Protein AF-0000000075424792 (afdb_homodimer)

Secondary structure (DSSP, 8-state):
--HHHHHHHHHHHHHHHHHHTTTTS-----S-HHHHHTTTT-SS-B-S-HHHHHHHS-SS-TTHHHHHHHHHHHHHHHHHHHHHHS-GGGTTTSHHHHHHHHHHHHHHHHHHHHHHHHHHHHHHT--TT--HHHHHHHHHHHHHHHHHHTTS-TT-HHHHHHHHHHHHHTT-S----/--HHHHHHHHHHHHHHHHHHTTTTS-----S-HHHHHTTTT--S-B-S-HHHHHHHS-SS-TTHHHHHHHHHHHHHHHHHHHHHHS-GGGTTTSHHHHHHHHHHHHHHHHHHHHHHHHHHHHHHT--TT--HHHHHHHHHHHHHHHHHHTTS-TT-HHHHHHHHHHHHHTT-S----

Structure (mmCIF, N/CA/C/O backbone):
data_AF-0000000075424792-model_v1
#
loop_
_entity.id
_entity.type
_entity.pdbx_description
1 polymer 'DUF6973 domain-containing protein'
#
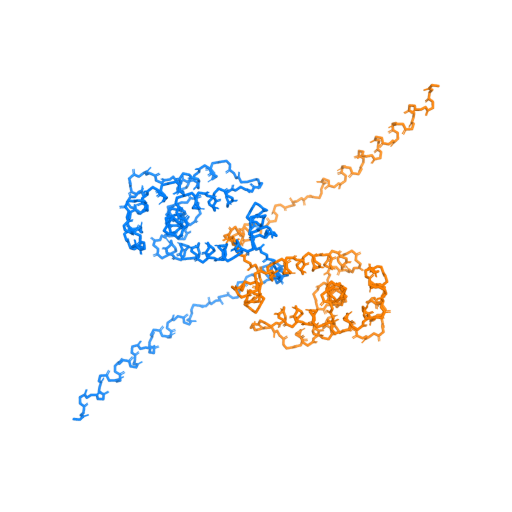loop_
_atom_site.group_PDB
_atom_site.id
_atom_site.type_symbol
_atom_site.label_atom_id
_atom_site.label_alt_id
_atom_site.label_comp_id
_atom_site.label_asym_id
_atom_site.label_entity_id
_atom_site.label_seq_id
_atom_site.pdbx_PDB_ins_code
_atom_site.Cartn_x
_atom_site.Cartn_y
_atom_site.Cartn_z
_atom_site.occupancy
_atom_site.B_iso_or_equiv
_atom_site.auth_seq_id
_atom_site.auth_comp_id
_atom_site.auth_asym_id
_atom_site.auth_atom_id
_atom_site.pdbx_PDB_model_num
ATOM 1 N N . MET A 1 1 ? 4.914 -2.598 56.625 1 30.31 1 MET A N 1
ATOM 2 C CA . MET A 1 1 ? 4.914 -3.604 55.562 1 30.31 1 MET A CA 1
ATOM 3 C C . MET A 1 1 ? 3.574 -3.635 54.844 1 30.31 1 MET A C 1
ATOM 5 O O . MET A 1 1 ? 3.484 -4.129 53.719 1 30.31 1 MET A O 1
ATOM 9 N N . MET A 1 2 ? 2.422 -3.15 55.469 1 39.69 2 MET A N 1
ATOM 10 C CA . MET A 1 2 ? 1.041 -3.252 55.031 1 39.69 2 MET A CA 1
ATOM 11 C C . MET A 1 2 ? 0.744 -2.195 53.969 1 39.69 2 MET A C 1
ATOM 13 O O . MET A 1 2 ? -0.239 -2.305 53.219 1 39.69 2 MET A O 1
ATOM 17 N N . THR A 1 3 ? 1.379 -0.997 54.062 1 46.5 3 THR A N 1
ATOM 18 C CA . THR A 1 3 ? 0.964 0.142 53.25 1 46.5 3 THR A CA 1
ATOM 19 C C . THR A 1 3 ? 1.385 -0.048 51.812 1 46.5 3 THR A C 1
ATOM 21 O O . THR A 1 3 ? 0.793 0.543 50.906 1 46.5 3 THR A O 1
ATOM 24 N N . TRP A 1 4 ? 2.484 -0.809 51.625 1 42.69 4 TRP A N 1
ATOM 25 C CA . TRP A 1 4 ? 2.953 -0.909 50.25 1 42.69 4 TRP A CA 1
ATOM 26 C C . TRP A 1 4 ? 2.057 -1.833 49.438 1 42.69 4 TRP A C 1
ATOM 28 O O . TRP A 1 4 ? 1.96 -1.697 48.219 1 42.69 4 TRP A O 1
ATOM 38 N N . ILE A 1 5 ? 1.214 -2.775 50.125 1 44.16 5 ILE A N 1
ATOM 39 C CA . ILE A 1 5 ? 0.369 -3.715 49.406 1 44.16 5 ILE A CA 1
ATOM 40 C C . ILE A 1 5 ? -0.864 -2.992 48.875 1 44.16 5 ILE A C 1
ATOM 42 O O . ILE A 1 5 ? -1.3 -3.246 47.75 1 44.16 5 ILE A O 1
ATOM 46 N N . TYR A 1 6 ? -1.334 -1.917 49.594 1 40.44 6 TYR A N 1
ATOM 47 C CA . TYR A 1 6 ? -2.562 -1.292 49.125 1 40.44 6 TYR A CA 1
ATOM 48 C C . TYR A 1 6 ? -2.303 -0.469 47.844 1 40.44 6 TYR A C 1
ATOM 50 O O . TYR A 1 6 ? -3.213 -0.248 47.062 1 40.44 6 TYR A O 1
ATOM 58 N N . GLN A 1 7 ? -1.057 0.131 47.781 1 38.47 7 GLN A N 1
ATOM 59 C CA . GLN A 1 7 ? -0.833 0.96 46.625 1 38.47 7 GLN A CA 1
ATOM 60 C C . GLN A 1 7 ? -0.704 0.105 45.344 1 38.47 7 GLN A C 1
ATOM 62 O O . GLN A 1 7 ? -0.979 0.572 44.25 1 38.47 7 GLN A O 1
ATOM 67 N N . THR A 1 8 ? -0.228 -1.196 45.562 1 41.97 8 THR A N 1
ATOM 68 C CA . THR A 1 8 ? -0.106 -2.045 44.375 1 41.97 8 THR A CA 1
ATOM 69 C C . THR A 1 8 ? -1.477 -2.541 43.938 1 41.97 8 THR A C 1
ATOM 71 O O . THR A 1 8 ? -1.701 -2.754 42.719 1 41.97 8 THR A O 1
ATOM 74 N N . ILE A 1 9 ? -2.451 -2.68 44.875 1 40.62 9 ILE A N 1
ATOM 75 C CA . ILE A 1 9 ? -3.752 -3.178 44.438 1 40.62 9 ILE A CA 1
ATOM 76 C C . ILE A 1 9 ? -4.516 -2.07 43.719 1 40.62 9 ILE A C 1
ATOM 78 O O . ILE A 1 9 ? -5.195 -2.324 42.719 1 40.62 9 ILE A O 1
ATOM 82 N N . LEU A 1 10 ? -4.262 -0.81 44.125 1 37.81 10 LEU A N 1
ATOM 83 C CA . LEU A 1 10 ? -5.012 0.232 43.438 1 37.81 10 LEU A CA 1
ATOM 84 C C . LEU A 1 10 ? -4.543 0.373 42 1 37.81 10 LEU A C 1
ATOM 86 O O . LEU A 1 10 ? -5.352 0.588 41.094 1 37.81 10 LEU A O 1
ATOM 90 N N . ILE A 1 11 ? -3.205 0.136 41.812 1 38.88 11 ILE A N 1
ATOM 91 C CA . ILE A 1 11 ? -2.77 0.292 40.438 1 38.88 11 ILE A CA 1
ATOM 92 C C . ILE A 1 11 ? -3.307 -0.862 39.594 1 38.88 11 ILE A C 1
ATOM 94 O O . ILE A 1 11 ? -3.67 -0.672 38.438 1 38.88 11 ILE A O 1
ATOM 98 N N . ILE A 1 12 ? -3.586 -2.039 40.219 1 37.47 12 ILE A N 1
ATOM 99 C CA . ILE A 1 12 ? -4.094 -3.146 39.438 1 37.47 12 ILE A CA 1
ATOM 100 C C . ILE A 1 12 ? -5.566 -2.908 39.094 1 37.47 12 ILE A C 1
ATOM 102 O O . ILE A 1 12 ? -6.004 -3.16 37.969 1 37.47 12 ILE A O 1
ATOM 106 N N . VAL A 1 13 ? -6.387 -2.311 39.969 1 38.38 13 VAL A N 1
ATOM 107 C CA . VAL A 1 13 ? -7.805 -2.123 39.688 1 38.38 13 VAL A CA 1
ATOM 108 C C . VAL A 1 13 ? -7.98 -1.021 38.656 1 38.38 13 VAL A C 1
ATOM 110 O O . VAL A 1 13 ? -8.852 -1.111 37.781 1 38.38 13 VAL A O 1
ATOM 113 N N . ILE A 1 14 ? -7.129 0.035 38.719 1 33.88 14 ILE A N 1
ATOM 114 C CA . ILE A 1 14 ? -7.309 1.068 37.688 1 33.88 14 ILE A CA 1
ATOM 115 C C . ILE A 1 14 ? -6.918 0.52 36.344 1 33.88 14 ILE A C 1
ATOM 117 O O . ILE A 1 14 ? -7.598 0.779 35.344 1 33.88 14 ILE A O 1
ATOM 121 N N . LEU A 1 15 ? -5.93 -0.455 36.219 1 33.88 15 LEU A N 1
ATOM 122 C CA . LEU A 1 15 ? -5.617 -1.015 34.906 1 33.88 15 LEU A CA 1
ATOM 123 C C . LEU A 1 15 ? -6.715 -1.967 34.469 1 33.88 15 LEU A C 1
ATOM 125 O O . LEU A 1 15 ? -6.949 -2.113 33.25 1 33.88 15 LEU A O 1
ATOM 129 N N . GLN A 1 16 ? -7.422 -2.609 35.406 1 29.73 16 GLN A N 1
ATOM 130 C CA . GLN A 1 16 ? -8.484 -3.502 34.938 1 29.73 16 GLN A CA 1
ATOM 131 C C . GLN A 1 16 ? -9.664 -2.713 34.375 1 29.73 16 GLN A C 1
ATOM 133 O O . GLN A 1 16 ? -10.305 -3.146 33.438 1 29.73 16 GLN A O 1
ATOM 138 N N . ASN A 1 17 ? -10.062 -1.653 35.062 1 30.91 17 ASN A N 1
ATOM 139 C CA . ASN A 1 17 ? -11.273 -0.982 34.562 1 30.91 17 ASN A CA 1
ATOM 140 C C . ASN A 1 17 ? -11.062 -0.36 33.188 1 30.91 17 ASN A C 1
ATOM 142 O O . ASN A 1 17 ? -12.031 -0.098 32.469 1 30.91 17 ASN A O 1
ATOM 146 N N . VAL A 1 18 ? -9.828 0.218 32.906 1 27.48 18 VAL A N 1
ATOM 147 C CA . VAL A 1 18 ? -9.648 0.794 31.562 1 27.48 18 VAL A CA 1
ATOM 148 C C . VAL A 1 18 ? -9.703 -0.311 30.516 1 27.48 18 VAL A C 1
ATOM 150 O O . VAL A 1 18 ? -10.102 -0.069 29.375 1 27.48 18 VAL A O 1
ATOM 153 N N . ILE A 1 19 ? -9.414 -1.614 30.859 1 28.05 19 ILE A N 1
ATOM 154 C CA . ILE A 1 19 ? -9.484 -2.664 29.844 1 28.05 19 ILE A CA 1
ATOM 155 C C . ILE A 1 19 ? -10.945 -2.992 29.547 1 28.05 19 ILE A C 1
ATOM 157 O O . ILE A 1 19 ? -11.312 -3.207 28.391 1 28.05 19 ILE A O 1
ATOM 161 N N . THR A 1 20 ? -11.844 -2.967 30.547 1 28.83 20 THR A N 1
ATOM 162 C CA . THR A 1 20 ? -13.172 -3.492 30.281 1 28.83 20 THR A CA 1
ATOM 163 C C . THR A 1 20 ? -13.961 -2.543 29.375 1 28.83 20 THR A C 1
ATOM 165 O O . THR A 1 20 ? -14.828 -2.979 28.609 1 28.83 20 THR A O 1
ATOM 168 N N . ASN A 1 21 ? -13.867 -1.258 29.656 1 28.69 21 ASN A N 1
ATOM 169 C CA . ASN A 1 21 ? -14.828 -0.448 28.906 1 28.69 21 ASN A CA 1
ATOM 170 C C . ASN A 1 21 ? -14.562 -0.493 27.406 1 28.69 21 ASN A C 1
ATOM 172 O O . ASN A 1 21 ? -15.312 0.093 26.625 1 28.69 21 ASN A O 1
ATOM 176 N N . ILE A 1 22 ? -13.281 -0.72 26.969 1 26.77 22 ILE A N 1
ATOM 177 C CA . ILE A 1 22 ? -13.094 -0.619 25.531 1 26.77 22 ILE A CA 1
ATOM 178 C C . ILE A 1 22 ? -13.742 -1.813 24.828 1 26.77 22 ILE A C 1
ATOM 180 O O . ILE A 1 22 ? -13.875 -1.833 23.609 1 26.77 22 ILE A O 1
ATOM 184 N N . LEU A 1 23 ? -14.227 -2.824 25.594 1 27.69 23 LEU A N 1
ATOM 185 C CA . LEU A 1 23 ? -14.711 -4.055 24.984 1 27.69 23 LEU A CA 1
ATOM 186 C C . LEU A 1 23 ? -16.109 -3.857 24.406 1 27.69 23 LEU A C 1
ATOM 188 O O . LEU A 1 23 ? -16.531 -4.617 23.531 1 27.69 23 LEU A O 1
ATOM 192 N N . SER A 1 24 ? -16.969 -3.152 25.109 1 27.73 24 SER A N 1
ATOM 193 C CA . SER A 1 24 ? -18.375 -3.396 24.797 1 27.73 24 SER A CA 1
ATOM 194 C C . SER A 1 24 ? -18.781 -2.697 23.5 1 27.73 24 SER A C 1
ATOM 196 O O . SER A 1 24 ? -19.938 -2.32 23.328 1 27.73 24 SER A O 1
ATOM 198 N N . ILE A 1 25 ? -17.953 -1.896 22.953 1 27.58 25 ILE A N 1
ATOM 199 C CA . ILE A 1 25 ? -18.703 -1.308 21.844 1 27.58 25 ILE A CA 1
ATOM 200 C C . ILE A 1 25 ? -19.188 -2.41 20.906 1 27.58 25 ILE A C 1
ATOM 202 O O . ILE A 1 25 ? -18.391 -3.236 20.438 1 27.58 25 ILE A O 1
ATOM 206 N N . PRO A 1 26 ? -20.5 -2.664 21.031 1 25.77 26 PRO A N 1
ATOM 207 C CA . PRO A 1 26 ? -21.031 -3.678 20.109 1 25.77 26 PRO A CA 1
ATOM 208 C C . PRO A 1 26 ? -20.562 -3.482 18.672 1 25.77 26 PRO A C 1
ATOM 210 O O . PRO A 1 26 ? -20.75 -2.408 18.094 1 25.77 26 PRO A O 1
ATOM 213 N N . VAL A 1 27 ? -19.375 -3.947 18.391 1 27.33 27 VAL A N 1
ATOM 214 C CA . VAL A 1 27 ? -19.047 -3.979 16.969 1 27.33 27 VAL A CA 1
ATOM 215 C C . VAL A 1 27 ? -20.156 -4.672 16.203 1 27.33 27 VAL A C 1
ATOM 217 O O . VAL A 1 27 ? -20.391 -5.875 16.359 1 27.33 27 VAL A O 1
ATOM 220 N N . GLU A 1 28 ? -21.312 -3.949 16.203 1 27.73 28 GLU A N 1
ATOM 221 C CA . GLU A 1 28 ? -22.25 -4.566 15.273 1 27.73 28 GLU A CA 1
ATOM 222 C C . GLU A 1 28 ? -21.547 -5.039 14.008 1 27.73 28 GLU A C 1
ATOM 224 O O . GLU A 1 28 ? -20.625 -4.371 13.516 1 27.73 28 GLU A O 1
ATOM 229 N N . PRO A 1 29 ? -21.797 -6.348 13.703 1 25.73 29 PRO A N 1
ATOM 230 C CA . PRO A 1 29 ? -21.172 -6.953 12.531 1 25.73 29 PRO A CA 1
ATOM 231 C C . PRO A 1 29 ? -21.406 -6.145 11.258 1 25.73 29 PRO A C 1
ATOM 233 O O . PRO A 1 29 ? -22.531 -6.062 10.766 1 25.73 29 PRO A O 1
ATOM 236 N N . LYS A 1 30 ? -21.016 -4.906 11.25 1 28.22 30 LYS A N 1
ATOM 237 C CA . LYS A 1 30 ? -21.109 -4.102 10.039 1 28.22 30 LYS A CA 1
ATOM 238 C C . LYS A 1 30 ? -21.016 -4.973 8.789 1 28.22 30 LYS A C 1
ATOM 240 O O . LYS A 1 30 ? -20.484 -6.078 8.836 1 28.22 30 LYS A O 1
ATOM 245 N N . THR A 1 31 ? -21.688 -4.43 7.629 1 28.3 31 THR A N 1
ATOM 246 C CA . THR A 1 31 ? -21.797 -4.816 6.227 1 28.3 31 THR A CA 1
ATOM 247 C C . THR A 1 31 ? -20.5 -5.438 5.727 1 28.3 31 THR A C 1
ATOM 249 O O . THR A 1 31 ? -19.5 -4.738 5.543 1 28.3 31 THR A O 1
ATOM 252 N N . SER A 1 32 ? -20.094 -6.477 6.211 1 27.91 32 SER A N 1
ATOM 253 C CA . SER A 1 32 ? -19 -7.434 6.191 1 27.91 32 SER A CA 1
ATOM 254 C C . SER A 1 32 ? -18.609 -7.797 4.766 1 27.91 32 SER A C 1
ATOM 256 O O . SER A 1 32 ? -17.438 -8.07 4.488 1 27.91 32 SER A O 1
ATOM 258 N N . ILE A 1 33 ? -19.672 -7.992 3.895 1 28.25 33 ILE A N 1
ATOM 259 C CA . ILE A 1 33 ? -19.469 -8.703 2.639 1 28.25 33 ILE A CA 1
ATOM 260 C C . ILE A 1 33 ? -18.734 -7.809 1.645 1 28.25 33 ILE A C 1
ATOM 262 O O . ILE A 1 33 ? -17.828 -8.258 0.952 1 28.25 33 ILE A O 1
ATOM 266 N N . HIS A 1 34 ? -19.281 -6.625 1.332 1 29.22 34 HIS A N 1
ATOM 267 C CA . HIS A 1 34 ? -18.719 -5.727 0.336 1 29.22 34 HIS A CA 1
ATOM 268 C C . HIS A 1 34 ? -17.344 -5.219 0.778 1 29.22 34 HIS A C 1
ATOM 270 O O . HIS A 1 34 ? -16.516 -4.832 -0.055 1 29.22 34 HIS A O 1
ATOM 276 N N . ARG A 1 35 ? -17.25 -4.742 2.025 1 30.98 35 ARG A N 1
ATOM 277 C CA . ARG A 1 35 ? -15.953 -4.363 2.574 1 30.98 35 ARG A CA 1
ATOM 278 C C . ARG A 1 35 ? -14.953 -5.508 2.441 1 30.98 35 ARG A C 1
ATOM 280 O O . ARG A 1 35 ? -13.742 -5.277 2.42 1 30.98 35 ARG A O 1
ATOM 287 N N . LEU A 1 36 ? -15.469 -6.68 2.643 1 30.53 36 LEU A N 1
ATOM 288 C CA . LEU A 1 36 ? -14.703 -7.898 2.408 1 30.53 36 LEU A CA 1
ATOM 289 C C . LEU A 1 36 ? -14.117 -7.91 1.003 1 30.53 36 LEU A C 1
ATOM 291 O O . LEU A 1 36 ? -13.039 -8.469 0.782 1 30.53 36 LEU A O 1
ATOM 295 N N . GLU A 1 37 ? -14.953 -7.562 0.054 1 32 37 GLU A N 1
ATOM 296 C CA . GLU A 1 37 ? -14.531 -7.68 -1.337 1 32 37 GLU A CA 1
ATOM 297 C C . GLU A 1 37 ? -13.336 -6.773 -1.627 1 32 37 GLU A C 1
ATOM 299 O O . GLU A 1 37 ? -12.461 -7.125 -2.414 1 32 37 GLU A O 1
ATOM 304 N N . THR A 1 38 ? -13.539 -5.449 -1.256 1 34.78 38 THR A N 1
ATOM 305 C CA . THR A 1 38 ? -12.344 -4.641 -1.488 1 34.78 38 THR A CA 1
ATOM 306 C C . THR A 1 38 ? -11.188 -5.117 -0.614 1 34.78 38 THR A C 1
ATOM 308 O O . THR A 1 38 ? -10.18 -4.418 -0.467 1 34.78 38 THR A O 1
ATOM 311 N N . ARG A 1 39 ? -11.555 -5.777 0.547 1 35.41 39 ARG A N 1
ATOM 312 C CA . ARG A 1 39 ? -10.523 -6.488 1.295 1 35.41 39 ARG A CA 1
ATOM 313 C C . ARG A 1 39 ? -9.227 -6.559 0.501 1 35.41 39 ARG A C 1
ATOM 315 O O . ARG A 1 39 ? -8.156 -6.234 1.02 1 35.41 39 ARG A O 1
ATOM 322 N N . TYR A 1 40 ? -8.719 -7.891 0.731 1 37.06 40 TYR A N 1
ATOM 323 C CA . TYR A 1 40 ? -7.586 -8.789 0.931 1 37.06 40 TYR A CA 1
ATOM 324 C C . TYR A 1 40 ? -6.676 -8.797 -0.293 1 37.06 40 TYR A C 1
ATOM 326 O O . TYR A 1 40 ? -5.715 -9.562 -0.355 1 37.06 40 TYR A O 1
ATOM 334 N N . TYR A 1 41 ? -7.465 -8.398 -1.31 1 39.72 41 TYR A N 1
ATOM 335 C CA . TYR A 1 41 ? -6.605 -8.805 -2.412 1 39.72 41 TYR A CA 1
ATOM 336 C C . TYR A 1 41 ? -5.328 -7.973 -2.449 1 39.72 41 TYR A C 1
ATOM 338 O O . TYR A 1 41 ? -4.469 -8.18 -3.309 1 39.72 41 TYR A O 1
ATOM 346 N N . PHE A 1 42 ? -5.512 -6.664 -1.762 1 50.75 42 PHE A N 1
ATOM 347 C CA . PHE A 1 42 ? -4.336 -5.891 -2.139 1 50.75 42 PHE A CA 1
ATOM 348 C C . PHE A 1 42 ? -3.131 -6.289 -1.292 1 50.75 42 PHE A C 1
ATOM 350 O O . PHE A 1 42 ? -3.045 -5.926 -0.118 1 50.75 42 PHE A O 1
ATOM 357 N N . ASP A 1 43 ? -2.557 -7.492 -1.547 1 62.56 43 ASP A N 1
ATOM 358 C CA . ASP A 1 43 ? -1.409 -8.242 -1.043 1 62.56 43 ASP A CA 1
ATOM 359 C C . ASP A 1 43 ? -0.179 -7.344 -0.92 1 62.56 43 ASP A C 1
ATOM 361 O O . ASP A 1 43 ? -0.145 -6.438 -0.084 1 62.56 43 ASP A O 1
ATOM 365 N N . TYR A 1 44 ? 0.547 -7.172 -1.567 1 72.25 44 TYR A N 1
ATOM 366 C CA . TYR A 1 44 ? 1.869 -6.555 -1.61 1 72.25 44 TYR A CA 1
ATOM 367 C C . TYR A 1 44 ? 1.805 -5.168 -2.238 1 72.25 44 TYR A C 1
ATOM 369 O O . TYR A 1 44 ? 2.828 -4.621 -2.656 1 72.25 44 TYR A O 1
ATOM 377 N N . SER A 1 45 ? 0.461 -4.488 -2.148 1 65.25 45 SER A N 1
ATOM 378 C CA . SER A 1 45 ? 0.285 -3.227 -2.857 1 65.25 45 SER A CA 1
ATOM 379 C C . SER A 1 45 ? 0.756 -2.047 -2.014 1 65.25 45 SER A C 1
ATOM 381 O O . SER A 1 45 ? 0.596 -2.049 -0.792 1 65.25 45 SER A O 1
ATOM 383 N N . ILE A 1 46 ? 1.556 -1.232 -2.639 1 65.62 46 ILE A N 1
ATOM 384 C CA . ILE A 1 46 ? 1.679 0.096 -2.047 1 65.62 46 ILE A CA 1
ATOM 385 C C . ILE A 1 46 ? 0.408 0.899 -2.312 1 65.62 46 ILE A C 1
ATOM 387 O O . ILE A 1 46 ? -0.057 0.979 -3.453 1 65.62 46 ILE A O 1
ATOM 391 N N . GLY A 1 47 ? -0.203 1.147 -1.28 1 69.56 47 GLY A N 1
ATOM 392 C CA . GLY A 1 47 ? -1.408 1.948 -1.422 1 69.56 47 GLY A CA 1
ATOM 393 C C . GLY A 1 47 ? -1.133 3.361 -1.898 1 69.56 47 GLY A C 1
ATOM 394 O O . GLY A 1 47 ? 0.024 3.75 -2.072 1 69.56 47 GLY A O 1
ATOM 395 N N . GLY A 1 48 ? -2.254 4.039 -2.324 1 80.06 48 GLY A N 1
ATOM 396 C CA . GLY A 1 48 ? -2.139 5.422 -2.754 1 80.06 48 GLY A CA 1
ATOM 397 C C . GLY A 1 48 ? -2.42 5.613 -4.234 1 80.06 48 GLY A C 1
ATOM 398 O O . GLY A 1 48 ? -2.633 4.641 -4.961 1 80.06 48 GLY A O 1
ATOM 399 N N . ASN A 1 49 ? -2.455 6.879 -4.594 1 84.94 49 ASN A N 1
ATOM 400 C CA . ASN A 1 49 ? -2.666 7.188 -6.008 1 84.94 49 ASN A CA 1
ATOM 401 C C . ASN A 1 49 ? -1.394 6.977 -6.82 1 84.94 49 ASN A C 1
ATOM 403 O O . ASN A 1 49 ? -0.339 6.668 -6.266 1 84.94 49 ASN A O 1
ATOM 407 N N . GLN A 1 50 ? -1.5 7.016 -8.094 1 88.5 50 GLN A N 1
ATOM 408 C CA . GLN A 1 50 ? -0.39 6.676 -8.977 1 88.5 50 GLN A CA 1
ATOM 409 C C . GLN A 1 50 ? 0.821 7.562 -8.711 1 88.5 50 GLN A C 1
ATOM 411 O O . GLN A 1 50 ? 1.96 7.094 -8.734 1 88.5 50 GLN A O 1
ATOM 416 N N . ALA A 1 51 ? 0.613 8.852 -8.469 1 92.44 51 ALA A N 1
ATOM 417 C CA . ALA A 1 51 ? 1.72 9.766 -8.195 1 92.44 51 ALA A CA 1
ATOM 418 C C . ALA A 1 51 ? 2.49 9.336 -6.949 1 92.44 51 ALA A C 1
ATOM 420 O O . ALA A 1 51 ? 3.721 9.383 -6.926 1 92.44 51 ALA A O 1
ATOM 421 N N . GLU A 1 52 ? 1.78 8.922 -5.93 1 92.06 52 GLU A N 1
ATOM 422 C CA . GLU A 1 52 ? 2.404 8.445 -4.703 1 92.06 52 GLU A CA 1
ATOM 423 C C . GLU A 1 52 ? 3.199 7.164 -4.949 1 92.06 52 GLU A C 1
ATOM 425 O O . GLU A 1 52 ? 4.352 7.047 -4.523 1 92.06 52 GLU A O 1
ATOM 430 N N . LYS A 1 53 ? 2.598 6.281 -5.68 1 89.25 53 LYS A N 1
ATOM 431 C CA . LYS A 1 53 ? 3.248 5.008 -5.973 1 89.25 53 LYS A CA 1
ATOM 432 C C . LYS A 1 53 ? 4.539 5.219 -6.758 1 89.25 53 LYS A C 1
ATOM 434 O O . LYS A 1 53 ? 5.566 4.605 -6.449 1 89.25 53 LYS A O 1
ATOM 439 N N . ASP A 1 54 ? 4.484 6.07 -7.758 1 90.69 54 ASP A N 1
ATOM 440 C CA . ASP A 1 54 ? 5.656 6.336 -8.594 1 90.69 54 ASP A CA 1
ATOM 441 C C . ASP A 1 54 ? 6.812 6.879 -7.754 1 90.69 54 ASP A C 1
ATOM 443 O O . ASP A 1 54 ? 7.973 6.559 -8.016 1 90.69 54 ASP A O 1
ATOM 447 N N . TYR A 1 55 ? 6.422 7.672 -6.82 1 93.75 55 TYR A N 1
ATOM 448 C CA . TYR A 1 55 ? 7.461 8.242 -5.973 1 93.75 55 TYR A CA 1
ATOM 449 C C . TYR A 1 55 ? 8.031 7.191 -5.027 1 93.75 55 TYR A C 1
ATOM 451 O O . TYR A 1 55 ? 9.25 7.117 -4.836 1 93.75 55 TYR A O 1
ATOM 459 N N . CYS A 1 56 ? 7.23 6.379 -4.398 1 92.25 56 CYS A N 1
ATOM 460 C CA . CYS A 1 56 ? 7.633 5.484 -3.318 1 92.25 56 CYS A CA 1
ATOM 461 C C . CYS A 1 56 ? 8.453 4.316 -3.854 1 92.25 56 CYS A C 1
ATOM 463 O O . CYS A 1 56 ? 9.367 3.838 -3.186 1 92.25 56 CYS A O 1
ATOM 465 N N . ILE A 1 57 ? 8.016 3.873 -5.035 1 90.88 57 ILE A N 1
ATOM 466 C CA . ILE A 1 57 ? 8.711 2.75 -5.66 1 90.88 57 ILE A CA 1
ATOM 467 C C . ILE A 1 57 ? 9.656 3.266 -6.746 1 90.88 57 ILE A C 1
ATOM 469 O O . ILE A 1 57 ? 9.211 3.613 -7.844 1 90.88 57 ILE A O 1
ATOM 473 N N . SER A 1 58 ? 10.875 3.379 -6.469 1 89 58 SER A N 1
ATOM 474 C CA . SER A 1 58 ? 11.859 3.926 -7.402 1 89 58 SER A CA 1
ATOM 475 C C . SER A 1 58 ? 13.148 3.121 -7.379 1 89 58 SER A C 1
ATOM 477 O O . SER A 1 58 ? 13.75 2.926 -6.316 1 89 58 SER A O 1
ATOM 479 N N . ILE A 1 59 ? 13.648 2.742 -8.508 1 89.06 59 ILE A N 1
ATOM 480 C CA . ILE A 1 59 ? 14.883 1.974 -8.633 1 89.06 59 ILE A CA 1
ATOM 481 C C . ILE A 1 59 ? 16.078 2.875 -8.352 1 89.06 59 ILE A C 1
ATOM 483 O O . ILE A 1 59 ? 17.109 2.412 -7.848 1 89.06 59 ILE A O 1
ATOM 487 N N . LEU A 1 60 ? 15.891 4.137 -8.625 1 91.19 60 LEU A N 1
ATOM 488 C CA . LEU A 1 60 ? 17 5.066 -8.484 1 91.19 60 LEU A CA 1
ATOM 489 C C . LEU A 1 60 ? 17.094 5.594 -7.055 1 91.19 60 LEU A C 1
ATOM 491 O O . LEU A 1 60 ? 18.141 6.09 -6.637 1 91.19 60 LEU A O 1
ATOM 495 N N . HIS A 1 61 ? 15.938 5.477 -6.332 1 92.5 61 HIS A N 1
ATOM 496 C CA . HIS A 1 61 ? 15.875 5.988 -4.969 1 92.5 61 HIS A CA 1
ATOM 497 C C . HIS A 1 61 ? 15.219 4.98 -4.031 1 92.5 61 HIS A C 1
ATOM 499 O O . HIS A 1 61 ? 14.109 5.207 -3.547 1 92.5 61 HIS A O 1
ATOM 505 N N . LEU A 1 62 ? 15.953 4.07 -3.59 1 89.31 62 LEU A N 1
ATOM 506 C CA . LEU A 1 62 ? 15.445 2.889 -2.904 1 89.31 62 LEU A CA 1
ATOM 507 C C . LEU A 1 62 ? 14.984 3.236 -1.493 1 89.31 62 LEU A C 1
ATOM 509 O O . LEU A 1 62 ? 14.188 2.506 -0.899 1 89.31 62 LEU A O 1
ATOM 513 N N . THR A 1 63 ? 15.383 4.355 -0.959 1 92.38 63 THR A N 1
ATOM 514 C CA . THR A 1 63 ? 15.016 4.711 0.408 1 92.38 63 THR A CA 1
ATOM 515 C C . THR A 1 63 ? 13.641 5.371 0.446 1 92.38 63 THR A C 1
ATOM 517 O O . THR A 1 63 ? 13.07 5.559 1.52 1 92.38 63 THR A O 1
ATOM 520 N N . ARG A 1 64 ? 13.047 5.664 -0.712 1 92.94 64 ARG A N 1
ATOM 521 C CA . ARG A 1 64 ? 11.781 6.398 -0.762 1 92.94 64 ARG A CA 1
ATOM 522 C C . ARG A 1 64 ? 10.648 5.57 -0.175 1 92.94 64 ARG A C 1
ATOM 524 O O . ARG A 1 64 ? 9.695 6.117 0.392 1 92.94 64 ARG A O 1
ATOM 531 N N . ALA A 1 65 ? 10.789 4.293 -0.257 1 90.62 65 ALA A N 1
ATOM 532 C CA . ALA A 1 65 ? 9.758 3.447 0.343 1 90.62 65 ALA A CA 1
ATOM 533 C C . ALA A 1 65 ? 9.711 3.627 1.858 1 90.62 65 ALA A C 1
ATOM 535 O O . ALA A 1 65 ? 8.641 3.605 2.461 1 90.62 65 ALA A O 1
ATOM 536 N N . LEU A 1 66 ? 10.867 3.801 2.492 1 92.19 66 LEU A N 1
ATOM 537 C CA . LEU A 1 66 ? 10.922 4.047 3.928 1 92.19 66 LEU A CA 1
ATOM 538 C C . LEU A 1 66 ? 10.312 5.402 4.273 1 92.19 66 LEU A C 1
ATOM 540 O O . LEU A 1 66 ? 9.57 5.52 5.25 1 92.19 66 LEU A O 1
ATOM 544 N N . ASP A 1 67 ? 10.656 6.379 3.424 1 94.44 67 ASP A N 1
ATOM 545 C CA . ASP A 1 67 ? 10.094 7.711 3.617 1 94.44 67 ASP A CA 1
ATOM 546 C C . ASP A 1 67 ? 8.57 7.68 3.504 1 94.44 67 ASP A C 1
ATOM 548 O O . ASP A 1 67 ? 7.871 8.344 4.277 1 94.44 67 ASP A O 1
ATOM 552 N N . CYS A 1 68 ? 8.109 6.91 2.523 1 93.31 68 CYS A N 1
ATOM 553 C CA . CYS A 1 68 ? 6.672 6.824 2.291 1 93.31 68 CYS A CA 1
ATOM 554 C C . CYS A 1 68 ? 5.973 6.125 3.449 1 93.31 68 CYS A C 1
ATOM 556 O O . CYS A 1 68 ? 4.867 6.5 3.832 1 93.31 68 CYS A O 1
ATOM 558 N N . ASP A 1 69 ? 6.609 5.156 3.963 1 91.31 69 ASP A N 1
ATOM 559 C CA . ASP A 1 69 ? 6.062 4.496 5.145 1 91.31 69 ASP A CA 1
ATOM 560 C C . ASP A 1 69 ? 5.973 5.465 6.32 1 91.31 69 ASP A C 1
ATOM 562 O O . ASP A 1 69 ? 4.992 5.453 7.07 1 91.31 69 ASP A O 1
ATOM 566 N N . LYS A 1 70 ? 6.977 6.246 6.512 1 93.69 70 LYS A N 1
ATOM 567 C CA . LYS A 1 70 ? 6.961 7.262 7.562 1 93.69 70 LYS A CA 1
ATOM 568 C C . LYS A 1 70 ? 5.859 8.289 7.32 1 93.69 70 LYS A C 1
ATOM 570 O O . LYS A 1 70 ? 5.152 8.68 8.25 1 93.69 70 LYS A O 1
ATOM 575 N N . ALA A 1 71 ? 5.711 8.688 6.086 1 95.38 71 ALA A N 1
ATOM 576 C CA . ALA A 1 71 ? 4.664 9.648 5.742 1 95.38 71 ALA A CA 1
ATOM 577 C C . ALA A 1 71 ? 3.281 9.086 6.07 1 95.38 71 ALA A C 1
ATOM 579 O O . ALA A 1 71 ? 2.41 9.812 6.555 1 95.38 71 ALA A O 1
ATOM 580 N N . ARG A 1 72 ? 3.119 7.855 5.809 1 92.12 72 ARG A N 1
ATOM 581 C CA . ARG A 1 72 ? 1.867 7.176 6.125 1 92.12 72 ARG A CA 1
ATOM 582 C C . ARG A 1 72 ? 1.623 7.145 7.629 1 92.12 72 ARG A C 1
ATOM 584 O O . ARG A 1 72 ? 0.51 7.406 8.086 1 92.12 72 ARG A O 1
ATOM 591 N N . ASP A 1 73 ? 2.643 6.812 8.383 1 92.62 73 ASP A N 1
ATOM 592 C CA . ASP A 1 73 ? 2.521 6.793 9.836 1 92.62 73 ASP A CA 1
ATOM 593 C C . ASP A 1 73 ? 2.088 8.156 10.367 1 92.62 73 ASP A C 1
ATOM 595 O O . ASP A 1 73 ? 1.239 8.242 11.258 1 92.62 73 ASP A O 1
ATOM 599 N N . LEU A 1 74 ? 2.67 9.109 9.82 1 96.75 74 LEU A N 1
ATOM 600 C CA . LEU A 1 74 ? 2.35 10.469 10.25 1 96.75 74 LEU A CA 1
ATOM 601 C C . LEU A 1 74 ? 0.926 10.844 9.852 1 96.75 74 LEU A C 1
ATOM 603 O O . LEU A 1 74 ? 0.245 11.57 10.578 1 96.75 74 LEU A O 1
ATOM 607 N N . ALA A 1 75 ? 0.466 10.359 8.703 1 94.88 75 ALA A N 1
ATOM 608 C CA . ALA A 1 75 ? -0.917 10.586 8.281 1 94.88 75 ALA A CA 1
ATOM 609 C C . ALA A 1 75 ? -1.895 9.93 9.258 1 94.88 75 ALA A C 1
ATOM 611 O O . ALA A 1 75 ? -2.928 10.508 9.594 1 94.88 75 ALA A O 1
ATOM 612 N N . GLU A 1 76 ? -1.569 8.766 9.656 1 91.94 76 GLU A N 1
ATOM 613 C CA . GLU A 1 76 ? -2.414 8.047 10.602 1 91.94 76 GLU A CA 1
ATOM 614 C C . GLU A 1 76 ? -2.48 8.773 11.945 1 91.94 76 GLU A C 1
ATOM 616 O O . GLU A 1 76 ? -3.541 8.836 12.57 1 91.94 76 GLU A O 1
ATOM 621 N N . GLU A 1 77 ? -1.362 9.25 12.359 1 95.88 77 GLU A N 1
ATOM 622 C CA . GLU A 1 77 ? -1.339 10.047 13.578 1 95.88 77 GLU A CA 1
ATOM 623 C C . GLU A 1 77 ? -2.238 11.273 13.461 1 95.88 77 GLU A C 1
ATOM 625 O O . GLU A 1 77 ? -2.986 11.594 14.383 1 95.88 77 GLU A O 1
ATOM 630 N N . ALA A 1 78 ? -2.148 11.953 12.344 1 97.69 78 ALA A N 1
ATOM 631 C CA . ALA A 1 78 ? -2.959 13.148 12.117 1 97.69 78 ALA A CA 1
ATOM 632 C C . ALA A 1 78 ? -4.445 12.805 12.117 1 97.69 78 ALA A C 1
ATOM 634 O O . ALA A 1 78 ? -5.258 13.547 12.672 1 97.69 78 ALA A O 1
ATOM 635 N N . LEU A 1 79 ? -4.766 11.727 11.484 1 95.56 79 LEU A N 1
ATOM 636 C CA . LEU A 1 79 ? -6.156 11.281 11.453 1 95.56 79 LEU A CA 1
ATOM 637 C C . LEU A 1 79 ? -6.66 10.969 12.859 1 95.56 79 LEU A C 1
ATOM 639 O O . LEU A 1 79 ? -7.773 11.352 13.219 1 95.56 79 LEU A O 1
ATOM 643 N N . ALA A 1 80 ? -5.871 10.273 13.578 1 95 80 ALA A N 1
ATOM 644 C CA . ALA A 1 80 ? -6.254 9.93 14.945 1 95 80 ALA A CA 1
ATOM 645 C C . ALA A 1 80 ? -6.48 11.188 15.781 1 95 80 ALA A C 1
ATOM 647 O O . ALA A 1 80 ? -7.449 11.266 16.547 1 95 80 ALA A O 1
ATOM 648 N N . LYS A 1 81 ? -5.617 12.148 15.656 1 97.56 81 LYS A N 1
ATOM 649 C CA . LYS A 1 81 ? -5.75 13.398 16.391 1 97.56 81 LYS A CA 1
ATOM 650 C C . LYS A 1 81 ? -7 14.156 15.969 1 97.56 81 LYS A C 1
ATOM 652 O O . LYS A 1 81 ? -7.68 14.766 16.797 1 97.56 81 LYS A O 1
ATOM 657 N N . ALA A 1 82 ? -7.273 14.18 14.703 1 97.75 82 ALA A N 1
ATOM 658 C CA . ALA A 1 82 ? -8.484 14.828 14.211 1 97.75 82 ALA A CA 1
ATOM 659 C C . ALA A 1 82 ? -9.734 14.164 14.773 1 97.75 82 ALA A C 1
ATOM 661 O O . ALA A 1 82 ? -10.664 14.844 15.211 1 97.75 82 ALA A O 1
ATOM 662 N N . LYS A 1 83 ? -9.734 12.844 14.75 1 95.75 83 LYS A N 1
ATOM 663 C CA . LYS A 1 83 ? -10.867 12.078 15.266 1 95.75 83 LYS A CA 1
ATOM 664 C C . LYS A 1 83 ? -11.102 12.383 16.75 1 95.75 83 LYS A C 1
ATOM 666 O O . LYS A 1 83 ? -12.242 12.422 17.203 1 95.75 83 LYS A O 1
ATOM 671 N N . ASN A 1 84 ? -10.07 12.641 17.453 1 97.19 84 ASN A N 1
ATOM 672 C CA . ASN A 1 84 ? -10.148 12.898 18.891 1 97.19 84 ASN A CA 1
ATOM 673 C C . ASN A 1 84 ? -10.617 14.328 19.172 1 97.19 84 ASN A C 1
ATOM 675 O O . ASN A 1 84 ? -11.164 14.602 20.25 1 97.19 84 ASN A O 1
ATOM 679 N N . ASN A 1 85 ? -10.484 15.211 18.234 1 97.94 85 ASN A N 1
ATOM 680 C CA . ASN A 1 85 ? -10.672 16.625 18.547 1 97.94 85 ASN A CA 1
ATOM 681 C C . ASN A 1 85 ? -11.883 17.203 17.812 1 97.94 85 ASN A C 1
ATOM 683 O O . ASN A 1 85 ? -12.352 18.281 18.141 1 97.94 85 ASN A O 1
ATOM 687 N N . PHE A 1 86 ? -12.383 16.484 16.828 1 97.62 86 PHE A N 1
ATOM 688 C CA . PHE A 1 86 ? -13.438 17.047 16 1 97.62 86 PHE A CA 1
ATOM 689 C C . PHE A 1 86 ? -14.562 16.031 15.789 1 97.62 86 PHE A C 1
ATOM 691 O O . PHE A 1 86 ? -14.32 14.828 15.781 1 97.62 86 PHE A O 1
ATOM 698 N N . PRO A 1 87 ? -15.82 16.562 15.586 1 96.38 87 PRO A N 1
ATOM 699 C CA . PRO A 1 87 ? -16.938 15.648 15.273 1 96.38 87 PRO A CA 1
ATOM 700 C C . PRO A 1 87 ? -16.703 14.859 13.992 1 96.38 87 PRO A C 1
ATOM 702 O O . PRO A 1 87 ? -16.141 15.391 13.023 1 96.38 87 PRO A O 1
ATOM 705 N N . GLU A 1 88 ? -17.172 13.68 13.961 1 92.88 88 GLU A N 1
ATOM 706 C CA . GLU A 1 88 ? -17.016 12.773 12.836 1 92.88 88 GLU A CA 1
ATOM 707 C C . GLU A 1 88 ? -17.516 13.406 11.539 1 92.88 88 GLU A C 1
ATOM 709 O O . GLU A 1 88 ? -16.906 13.219 10.477 1 92.88 88 GLU A O 1
ATOM 714 N N . SER A 1 89 ? -18.562 14.219 11.656 1 93.69 89 SER A N 1
ATOM 715 C CA . SER A 1 89 ? -19.188 14.812 10.477 1 93.69 89 SER A CA 1
ATOM 716 C C . SER A 1 89 ? -18.266 15.836 9.812 1 93.69 89 SER A C 1
ATOM 718 O O . SER A 1 89 ? -18.5 16.25 8.68 1 93.69 89 SER A O 1
ATOM 720 N N . THR A 1 90 ? -17.141 16.203 10.469 1 95.75 90 THR A N 1
ATOM 721 C CA . THR A 1 90 ? -16.281 17.25 9.945 1 95.75 90 THR A CA 1
ATOM 722 C C . THR A 1 90 ? -14.984 16.672 9.383 1 95.75 90 THR A C 1
ATOM 724 O O . THR A 1 90 ? -14.148 17.391 8.844 1 95.75 90 THR A O 1
ATOM 727 N N . LEU A 1 91 ? -14.859 15.359 9.391 1 94.38 91 LEU A N 1
ATOM 728 C CA . LEU A 1 91 ? -13.602 14.711 9.047 1 94.38 91 LEU A CA 1
ATOM 729 C C . LEU A 1 91 ? -13.422 14.641 7.531 1 94.38 91 LEU A C 1
ATOM 731 O O . LEU A 1 91 ? -12.367 14.227 7.043 1 94.38 91 LEU A O 1
ATOM 735 N N . HIS A 1 92 ? -14.453 15.062 6.84 1 92.38 92 HIS A N 1
ATOM 736 C CA . HIS A 1 92 ? -14.359 15.25 5.398 1 92.38 92 HIS A CA 1
ATOM 737 C C . HIS A 1 92 ? -14.883 16.625 4.984 1 92.38 92 HIS A C 1
ATOM 739 O O . HIS A 1 92 ? -16.062 16.922 5.188 1 92.38 92 HIS A O 1
ATOM 745 N N . ASN A 1 93 ? -13.961 17.344 4.508 1 95.56 93 ASN A N 1
ATOM 746 C CA . ASN A 1 93 ? -14.258 18.656 3.932 1 95.56 93 ASN A CA 1
ATOM 747 C C . ASN A 1 93 ? -14.641 19.656 5.008 1 95.56 93 ASN A C 1
ATOM 749 O O . ASN A 1 93 ? -15.078 20.781 4.695 1 95.56 93 ASN A O 1
ATOM 753 N N . GLY A 1 94 ? -14.602 19.297 6.266 1 97.62 94 GLY A N 1
ATOM 754 C CA . GLY A 1 94 ? -14.914 20.188 7.371 1 97.62 94 GLY A CA 1
ATOM 755 C C . GLY A 1 94 ? -13.703 20.531 8.219 1 97.62 94 GLY A C 1
ATOM 756 O O . GLY A 1 94 ? -12.562 20.438 7.75 1 97.62 94 GLY A O 1
ATOM 757 N N . SER A 1 95 ? -14.016 20.969 9.43 1 98.44 95 SER A N 1
ATOM 758 C CA . SER A 1 95 ? -12.961 21.484 10.297 1 98.44 95 SER A CA 1
ATOM 759 C C . SER A 1 95 ? -11.977 20.391 10.68 1 98.44 95 SER A C 1
ATOM 761 O O . SER A 1 95 ? -10.773 20.641 10.781 1 98.44 95 SER A O 1
ATOM 763 N N . GLY A 1 96 ? -12.484 19.188 10.93 1 98.25 96 GLY A N 1
ATOM 764 C CA . GLY A 1 96 ? -11.586 18.094 11.242 1 98.25 96 GLY A CA 1
ATOM 765 C C . GLY A 1 96 ? -10.656 17.734 10.094 1 98.25 96 GLY A C 1
ATOM 766 O O . GLY A 1 96 ? -9.492 17.406 10.32 1 98.25 96 GLY A O 1
ATOM 767 N N . ASP A 1 97 ? -11.18 17.844 8.883 1 97.62 97 ASP A N 1
ATOM 768 C CA . ASP A 1 97 ? -10.383 17.594 7.684 1 97.62 97 ASP A CA 1
ATOM 769 C C . ASP A 1 97 ? -9.32 18.672 7.5 1 97.62 97 ASP A C 1
ATOM 771 O O . ASP A 1 97 ? -8.164 18.375 7.195 1 97.62 97 ASP A O 1
ATOM 775 N N . ALA A 1 98 ? -9.75 19.875 7.723 1 98.69 98 ALA A N 1
ATOM 776 C CA . ALA A 1 98 ? -8.828 21 7.613 1 98.69 98 ALA A CA 1
ATOM 777 C C . ALA A 1 98 ? -7.684 20.859 8.617 1 98.69 98 ALA A C 1
ATOM 779 O O . ALA A 1 98 ? -6.516 21 8.25 1 98.69 98 ALA A O 1
ATOM 780 N N . TYR A 1 99 ? -8.086 20.578 9.781 1 98.69 99 TYR A N 1
ATOM 781 C CA . TYR A 1 99 ? -7.094 20.375 10.828 1 98.69 99 TYR A CA 1
ATOM 782 C C . TYR A 1 99 ? -6.152 19.234 10.469 1 98.69 99 TYR A C 1
ATOM 784 O O . TYR A 1 99 ? -4.934 19.344 10.625 1 98.69 99 TYR A O 1
ATOM 792 N N . ARG A 1 100 ? -6.695 18.062 10.047 1 98.44 100 ARG A N 1
ATOM 793 C CA . ARG A 1 100 ? -5.902 16.875 9.742 1 98.44 100 ARG A CA 1
ATOM 794 C C . ARG A 1 100 ? -4.848 17.172 8.688 1 98.44 100 ARG A C 1
ATOM 796 O O . ARG A 1 100 ? -3.707 16.719 8.797 1 98.44 100 ARG A O 1
ATOM 803 N N . HIS A 1 101 ? -5.191 17.906 7.633 1 98.62 101 HIS A N 1
ATOM 804 C CA . HIS A 1 101 ? -4.254 18.281 6.574 1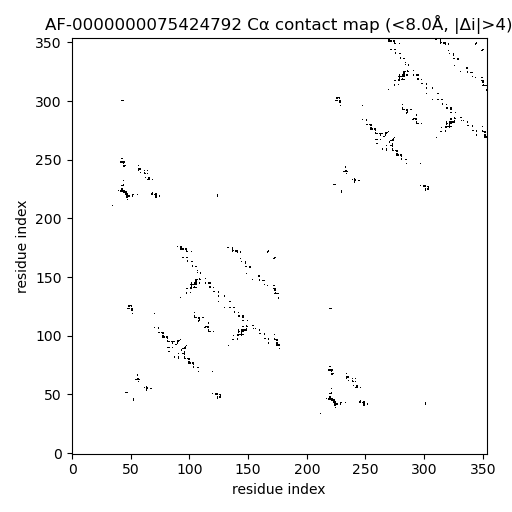 98.62 101 HIS A CA 1
ATOM 805 C C . HIS A 1 101 ? -3.18 19.219 7.102 1 98.62 101 HIS A C 1
ATOM 807 O O . HIS A 1 101 ? -1.996 19.047 6.793 1 98.62 101 HIS A O 1
ATOM 813 N N . CYS A 1 102 ? -3.568 20.172 7.895 1 98.94 102 CYS A N 1
ATOM 814 C CA . CYS A 1 102 ? -2.617 21.094 8.508 1 98.94 102 CYS A CA 1
ATOM 815 C C . CYS A 1 102 ? -1.624 20.344 9.391 1 98.94 102 CYS A C 1
ATOM 817 O O . CYS A 1 102 ? -0.411 20.484 9.227 1 98.94 102 CYS A O 1
ATOM 819 N N . TYR A 1 103 ? -2.166 19.531 10.227 1 98.88 103 TYR A N 1
ATOM 820 C CA . TYR A 1 103 ? -1.341 18.812 11.195 1 98.88 103 TYR A CA 1
ATOM 821 C C . TYR A 1 103 ? -0.43 17.812 10.5 1 98.88 103 TYR A C 1
ATOM 823 O O . TYR A 1 103 ? 0.763 17.734 10.805 1 98.88 103 TYR A O 1
ATOM 831 N N . TRP A 1 104 ? -0.963 17.031 9.578 1 98.56 104 TRP A N 1
ATOM 832 C CA . TRP A 1 104 ? -0.158 16.078 8.82 1 98.56 104 TRP A CA 1
ATOM 833 C C . TRP A 1 104 ? 0.99 16.781 8.102 1 98.56 104 TRP A C 1
ATOM 835 O O . TRP A 1 104 ? 2.145 16.359 8.203 1 98.56 104 TRP A O 1
ATOM 845 N N . SER A 1 105 ? 0.664 17.906 7.43 1 98.88 105 SER A N 1
ATOM 846 C CA . SER A 1 105 ? 1.684 18.641 6.688 1 98.88 105 SER A CA 1
ATOM 847 C C . SER A 1 105 ? 2.734 19.219 7.625 1 98.88 105 SER A C 1
ATOM 849 O O . SER A 1 105 ? 3.914 19.281 7.277 1 98.88 105 SER A O 1
ATOM 851 N N . GLY A 1 106 ? 2.33 19.625 8.789 1 98.94 106 GLY A N 1
ATOM 852 C CA . GLY A 1 106 ? 3.285 20.078 9.789 1 98.94 106 GLY A CA 1
ATOM 853 C C . GLY A 1 106 ? 4.211 18.984 10.266 1 98.94 106 GLY A C 1
ATOM 854 O O . GLY A 1 106 ? 5.422 19.188 10.375 1 98.94 106 GLY A O 1
ATOM 855 N N . LEU A 1 107 ? 3.65 17.812 10.531 1 98.81 107 LEU A N 1
ATOM 856 C CA . LEU A 1 107 ? 4.461 16.672 10.93 1 98.81 107 LEU A CA 1
ATOM 857 C C . LEU A 1 107 ? 5.465 16.312 9.836 1 98.81 107 LEU A C 1
ATOM 859 O O . LEU A 1 107 ? 6.625 16.016 10.133 1 98.81 107 LEU A O 1
ATOM 863 N N . LEU A 1 108 ? 5 16.328 8.609 1 98.75 108 LEU A N 1
ATOM 864 C CA . LEU A 1 108 ? 5.879 16.047 7.484 1 98.75 108 LEU A CA 1
ATOM 865 C C . LEU A 1 108 ? 7.004 17.078 7.414 1 98.75 108 LEU A C 1
ATOM 867 O O . LEU A 1 108 ? 8.141 16.75 7.062 1 98.75 108 LEU A O 1
ATOM 871 N N . THR A 1 109 ? 6.695 18.281 7.723 1 98.94 109 THR A N 1
ATOM 872 C CA . THR A 1 109 ? 7.695 19.344 7.723 1 98.94 109 THR A CA 1
ATOM 873 C C . THR A 1 109 ? 8.766 19.094 8.781 1 98.94 109 THR A C 1
ATOM 875 O O . THR A 1 109 ? 9.961 19.25 8.523 1 98.94 109 THR A O 1
ATOM 878 N N . PHE A 1 110 ? 8.305 18.672 9.945 1 98.81 110 PHE A N 1
ATOM 879 C CA . PHE A 1 110 ? 9.266 18.297 10.977 1 98.81 110 PHE A CA 1
ATOM 880 C C . PHE A 1 110 ? 10.195 17.203 10.484 1 98.81 110 PHE A C 1
ATOM 882 O O . PHE A 1 110 ? 11.398 17.234 10.742 1 98.81 110 PHE A O 1
ATOM 889 N N . GLU A 1 111 ? 9.625 16.25 9.742 1 98.44 111 GLU A N 1
ATOM 890 C CA . GLU A 1 111 ? 10.344 15.023 9.383 1 98.44 111 GLU A CA 1
ATOM 891 C C . GLU A 1 111 ? 11.195 15.234 8.133 1 98.44 111 GLU A C 1
ATOM 893 O O . GLU A 1 111 ? 12.336 14.773 8.07 1 98.44 111 GLU A O 1
ATOM 898 N N . PHE A 1 112 ? 10.664 15.969 7.098 1 98.44 112 PHE A N 1
ATOM 899 C CA . PHE A 1 112 ? 11.266 15.945 5.77 1 98.44 112 PHE A CA 1
ATOM 900 C C . PHE A 1 112 ? 11.57 17.359 5.293 1 98.44 112 PHE A C 1
ATOM 902 O O . PHE A 1 112 ? 12 17.547 4.152 1 98.44 112 PHE A O 1
ATOM 909 N N . GLY A 1 113 ? 11.328 18.406 6.148 1 98.56 113 GLY A N 1
ATOM 910 C CA . GLY A 1 113 ? 11.469 19.781 5.719 1 98.56 113 GLY A CA 1
ATOM 911 C C . GLY A 1 113 ? 10.312 20.266 4.867 1 98.56 113 GLY A C 1
ATOM 912 O O . GLY A 1 113 ? 9.461 19.484 4.461 1 98.56 113 GLY A O 1
ATOM 913 N N . VAL A 1 114 ? 10.297 21.547 4.629 1 98.75 114 VAL A N 1
ATOM 914 C CA . VAL A 1 114 ? 9.203 22.188 3.92 1 98.75 114 VAL A CA 1
ATOM 915 C C . VAL A 1 114 ? 9.078 21.609 2.518 1 98.75 114 VAL A C 1
ATOM 917 O O . VAL A 1 114 ? 7.973 21.266 2.076 1 98.75 114 VAL A O 1
ATOM 920 N N . SER A 1 115 ? 10.188 21.422 1.858 1 98.62 115 SER A N 1
ATOM 921 C CA . SER A 1 115 ? 10.156 20.906 0.493 1 98.62 115 SER A CA 1
ATOM 922 C C . SER A 1 115 ? 9.648 19.469 0.451 1 98.62 115 SER A C 1
ATOM 924 O O . SER A 1 115 ? 8.867 19.109 -0.428 1 98.62 115 SER A O 1
ATOM 926 N N . GLY A 1 116 ? 10.117 18.594 1.354 1 98.5 116 GLY A N 1
ATOM 927 C CA . GLY A 1 116 ? 9.633 17.234 1.435 1 98.5 116 GLY A CA 1
ATOM 928 C C . GLY A 1 116 ? 8.148 17.141 1.734 1 98.5 116 GLY A C 1
ATOM 929 O O . GLY A 1 116 ? 7.426 16.375 1.091 1 98.5 116 GLY A O 1
ATOM 930 N N . ALA A 1 117 ? 7.727 18 2.658 1 98.81 117 ALA A N 1
ATOM 931 C CA . ALA A 1 117 ? 6.312 18.031 3.027 1 98.81 117 ALA A CA 1
ATOM 932 C C . ALA A 1 117 ? 5.445 18.453 1.846 1 98.81 117 ALA A C 1
ATOM 934 O O . ALA A 1 117 ? 4.391 17.859 1.602 1 98.81 117 ALA A O 1
ATOM 935 N N . LYS A 1 118 ? 5.902 19.453 1.141 1 98.81 118 LYS A N 1
ATOM 936 C CA . LYS A 1 118 ? 5.172 19.891 -0.046 1 98.81 118 LYS A CA 1
ATOM 937 C C . LYS A 1 118 ? 5.086 18.766 -1.079 1 98.81 118 LYS A C 1
ATOM 939 O O . LYS A 1 118 ? 4.039 18.578 -1.708 1 98.81 118 LYS A O 1
ATOM 944 N N . GLY A 1 119 ? 6.176 18.094 -1.305 1 98.25 119 GLY A N 1
ATOM 945 C CA . GLY A 1 119 ? 6.18 16.984 -2.246 1 98.25 119 GLY A CA 1
ATOM 946 C C . GLY A 1 119 ? 5.168 15.906 -1.903 1 98.25 119 GLY A C 1
ATOM 947 O O . GLY A 1 119 ? 4.406 15.461 -2.768 1 98.25 119 GLY A O 1
ATOM 948 N N . PHE A 1 120 ? 5.195 15.438 -0.629 1 97.38 120 PHE A N 1
ATOM 949 C CA . PHE A 1 120 ? 4.238 14.43 -0.193 1 97.38 120 PHE A CA 1
ATOM 950 C C . PHE A 1 120 ? 2.809 14.93 -0.349 1 97.38 120 PHE A C 1
ATOM 952 O O . PHE A 1 120 ? 1.94 14.211 -0.846 1 97.38 120 PHE A O 1
ATOM 959 N N . GLY A 1 121 ? 2.57 16.141 0.087 1 97.69 121 GLY A N 1
ATOM 960 C CA . GLY A 1 121 ? 1.24 16.719 -0.01 1 97.69 121 GLY A CA 1
ATOM 961 C C . GLY A 1 121 ? 0.754 16.875 -1.439 1 97.69 121 GLY A C 1
ATOM 962 O O . GLY A 1 121 ? -0.384 16.516 -1.753 1 97.69 121 GLY A O 1
ATOM 963 N N . ASP A 1 122 ? 1.611 17.438 -2.316 1 97.88 122 ASP A N 1
ATOM 964 C CA . ASP A 1 122 ? 1.247 17.625 -3.717 1 97.88 122 ASP A CA 1
ATOM 965 C C . ASP A 1 122 ? 0.897 16.297 -4.383 1 97.88 122 ASP A C 1
ATOM 967 O O . ASP A 1 122 ? -0.112 16.203 -5.086 1 97.88 122 ASP A O 1
ATOM 971 N N . ARG A 1 123 ? 1.697 15.289 -4.188 1 95.81 123 ARG A N 1
ATOM 972 C CA . ARG A 1 123 ? 1.444 13.984 -4.789 1 95.81 123 ARG A CA 1
ATOM 973 C C . ARG A 1 123 ? 0.148 13.375 -4.262 1 95.81 123 ARG A C 1
ATOM 975 O O . ARG A 1 123 ? -0.596 12.742 -5.008 1 95.81 123 ARG A O 1
ATOM 982 N N . HIS A 1 124 ? -0.101 13.539 -2.965 1 94.81 124 HIS A N 1
ATOM 983 C CA . HIS A 1 124 ? -1.314 13.016 -2.35 1 94.81 124 HIS A CA 1
ATOM 984 C C . HIS A 1 124 ? -2.561 13.602 -3.002 1 94.81 124 HIS A C 1
ATOM 986 O O . HIS A 1 124 ? -3.574 12.914 -3.146 1 94.81 124 HIS A O 1
ATOM 992 N N . GLU A 1 125 ? -2.457 14.859 -3.404 1 95.12 125 GLU A N 1
ATOM 993 C CA . GLU A 1 125 ? -3.623 15.539 -3.963 1 95.12 125 GLU A CA 1
ATOM 994 C C . GLU A 1 125 ? -3.672 15.391 -5.48 1 95.12 125 GLU A C 1
ATOM 996 O O . GLU A 1 125 ? -4.566 15.938 -6.133 1 95.12 125 GLU A O 1
ATOM 1001 N N . ASP A 1 126 ? -2.695 14.688 -6.023 1 93.06 126 ASP A N 1
ATOM 1002 C CA . ASP A 1 126 ? -2.596 14.57 -7.473 1 93.06 126 ASP A CA 1
ATOM 1003 C C . ASP A 1 126 ? -3.211 13.258 -7.957 1 93.06 126 ASP A C 1
ATOM 1005 O O . ASP A 1 126 ? -2.492 12.297 -8.234 1 93.06 126 ASP A O 1
ATOM 1009 N N . TYR A 1 127 ? -4.41 13.102 -8.023 1 87.12 127 TYR A N 1
ATOM 1010 C CA . TYR A 1 127 ? -5.105 11.953 -8.594 1 87.12 127 TYR A CA 1
ATOM 1011 C C . TYR A 1 127 ? -6.246 12.406 -9.5 1 87.12 127 TYR A C 1
ATOM 1013 O O . TYR A 1 127 ? -6.82 13.477 -9.297 1 87.12 127 TYR A O 1
ATOM 1021 N N . PRO A 1 128 ? -6.52 11.516 -10.438 1 84.25 128 PRO A N 1
ATOM 1022 C CA . PRO A 1 128 ? -7.57 11.898 -11.383 1 84.25 128 PRO A CA 1
ATOM 1023 C C . PRO A 1 128 ? -8.93 12.094 -10.719 1 84.25 128 PRO A C 1
ATOM 1025 O O . PRO A 1 128 ? -9.25 11.414 -9.742 1 84.25 128 PRO A O 1
ATOM 1028 N N . LYS A 1 129 ? -9.672 12.984 -11.016 1 85.5 129 LYS A N 1
ATOM 1029 C CA . LYS A 1 129 ? -11.055 13.273 -10.625 1 85.5 129 LYS A CA 1
ATOM 1030 C C . LYS A 1 129 ? -11.117 13.883 -9.227 1 85.5 129 LYS A C 1
ATOM 1032 O O . LYS A 1 129 ? -12.188 13.93 -8.617 1 85.5 129 LYS A O 1
ATOM 1037 N N . ASN A 1 130 ? -9.93 14.219 -8.672 1 88.69 130 ASN A N 1
ATOM 1038 C CA . ASN A 1 130 ? -9.969 15.062 -7.48 1 88.69 130 ASN A CA 1
ATOM 1039 C C . ASN A 1 130 ? -10.75 16.344 -7.73 1 88.69 130 ASN A C 1
ATOM 1041 O O . ASN A 1 130 ? -10.344 17.172 -8.555 1 88.69 130 ASN A O 1
ATOM 1045 N N . PRO A 1 131 ? -11.898 16.5 -6.996 1 91.25 131 PRO A N 1
ATOM 1046 C CA . PRO A 1 131 ? -12.641 17.734 -7.238 1 91.25 131 PRO A CA 1
ATOM 1047 C C . PRO A 1 131 ? -11.789 18.984 -7.023 1 91.25 131 PRO A C 1
ATOM 1049 O O . PRO A 1 131 ? -11.055 19.078 -6.035 1 91.25 131 PRO A O 1
ATOM 1052 N N . SER A 1 132 ? -11.867 19.969 -7.91 1 93.19 132 SER A N 1
ATOM 1053 C CA . SER A 1 132 ? -10.977 21.125 -7.906 1 93.19 132 SER A CA 1
ATOM 1054 C C . SER A 1 132 ? -11.07 21.891 -6.594 1 93.19 132 SER A C 1
ATOM 1056 O O . SER A 1 132 ? -10.055 22.344 -6.059 1 93.19 132 SER A O 1
ATOM 1058 N N . GLY A 1 133 ? -12.273 22.094 -6.051 1 95.44 133 GLY A N 1
ATOM 1059 C CA . GLY A 1 133 ? -12.445 22.797 -4.781 1 95.44 133 GLY A CA 1
ATOM 1060 C C . GLY A 1 133 ? -11.797 22.062 -3.617 1 95.44 133 GLY A C 1
ATOM 1061 O O . GLY A 1 133 ? -11.18 22.703 -2.756 1 95.44 133 GLY A O 1
ATOM 1062 N N . GLU A 1 134 ? -11.93 20.734 -3.623 1 94.69 134 GLU A N 1
ATOM 1063 C CA . GLU A 1 134 ? -11.328 19.938 -2.562 1 94.69 134 GLU A CA 1
ATOM 1064 C C . GLU A 1 134 ? -9.805 19.969 -2.65 1 94.69 134 GLU A C 1
ATOM 1066 O O . GLU A 1 134 ? -9.117 20.109 -1.635 1 94.69 134 GLU A O 1
ATOM 1071 N N . LYS A 1 135 ? -9.336 19.844 -3.873 1 95.94 135 LYS A N 1
ATOM 1072 C CA . LYS A 1 135 ? -7.891 19.891 -4.082 1 95.94 135 LYS A CA 1
ATOM 1073 C C . LYS A 1 135 ? -7.312 21.219 -3.594 1 95.94 135 LYS A C 1
ATOM 1075 O O . LYS A 1 135 ? -6.312 21.25 -2.877 1 95.94 135 LYS A O 1
ATOM 1080 N N . ALA A 1 136 ? -7.922 22.297 -3.992 1 97.56 136 ALA A N 1
ATOM 1081 C CA . ALA A 1 136 ? -7.457 23.625 -3.588 1 97.56 136 ALA A CA 1
ATOM 1082 C C . ALA A 1 136 ? -7.492 23.781 -2.07 1 97.56 136 ALA A C 1
ATOM 1084 O O . ALA A 1 136 ? -6.566 24.344 -1.477 1 97.56 136 ALA A O 1
ATOM 1085 N N . MET A 1 137 ? -8.602 23.297 -1.467 1 98 137 MET A N 1
ATOM 1086 C CA . MET A 1 137 ? -8.758 23.344 -0.016 1 98 137 MET A CA 1
ATOM 1087 C C . MET A 1 137 ? -7.629 22.578 0.68 1 98 137 MET A C 1
ATOM 1089 O O . MET A 1 137 ? -6.973 23.125 1.57 1 98 137 MET A O 1
ATOM 1093 N N . ASP A 1 138 ? -7.383 21.359 0.207 1 97.62 138 ASP A N 1
ATOM 1094 C CA . ASP A 1 138 ? -6.383 20.5 0.835 1 97.62 138 ASP A CA 1
ATOM 1095 C C . ASP A 1 138 ? -4.977 21.062 0.645 1 97.62 138 ASP A C 1
ATOM 1097 O O . ASP A 1 138 ? -4.16 21.031 1.567 1 97.62 138 ASP A O 1
ATOM 1101 N N . LEU A 1 139 ? -4.711 21.656 -0.549 1 98.5 139 LEU A N 1
ATOM 1102 C CA . LEU A 1 139 ? -3.41 22.25 -0.812 1 98.5 139 LEU A CA 1
ATOM 1103 C C . LEU A 1 139 ? -3.189 23.469 0.075 1 98.5 139 LEU A C 1
ATOM 1105 O O . LEU A 1 139 ? -2.082 23.688 0.574 1 98.5 139 LEU A O 1
ATOM 1109 N N . ASN A 1 140 ? -4.18 24.266 0.22 1 98.88 140 ASN A N 1
ATOM 1110 C CA . ASN A 1 140 ? -4.082 25.406 1.125 1 98.88 140 ASN A CA 1
ATOM 1111 C C . ASN A 1 140 ? -3.777 24.969 2.553 1 98.88 140 ASN A C 1
ATOM 1113 O O . ASN A 1 140 ? -2.854 25.484 3.184 1 98.88 140 ASN A O 1
ATOM 1117 N N . ASN A 1 141 ? -4.621 24 3.023 1 98.88 141 ASN A N 1
ATOM 1118 C CA . ASN A 1 141 ? -4.473 23.578 4.41 1 98.88 141 ASN A CA 1
ATOM 1119 C C . ASN A 1 141 ? -3.102 22.953 4.652 1 98.88 141 ASN A C 1
ATOM 1121 O O . ASN A 1 141 ? -2.504 23.141 5.711 1 98.88 141 ASN A O 1
ATOM 1125 N N . ASN A 1 142 ? -2.607 22.219 3.654 1 98.88 142 ASN A N 1
ATOM 1126 C CA . ASN A 1 142 ? -1.24 21.703 3.713 1 98.88 142 ASN A CA 1
ATOM 1127 C C . ASN A 1 142 ? -0.225 22.844 3.799 1 98.88 142 ASN A C 1
ATOM 1129 O O . ASN A 1 142 ? 0.733 22.766 4.57 1 98.88 142 ASN A O 1
ATOM 1133 N N . ASN A 1 143 ? -0.399 23.859 2.996 1 98.94 143 ASN A N 1
ATOM 1134 C CA . ASN A 1 143 ? 0.511 25 3 1 98.94 143 ASN A CA 1
ATOM 1135 C C . ASN A 1 143 ? 0.542 25.688 4.363 1 98.94 143 ASN A C 1
ATOM 1137 O O . ASN A 1 143 ? 1.612 26.062 4.855 1 98.94 143 ASN A O 1
ATOM 1141 N N . VAL A 1 144 ? -0.599 25.859 4.902 1 98.94 144 VAL A N 1
ATOM 1142 C CA . VAL A 1 144 ? -0.666 26.469 6.227 1 98.94 144 VAL A CA 1
ATOM 1143 C C . VAL A 1 144 ? 0.077 25.594 7.234 1 98.94 144 VAL A C 1
ATOM 1145 O O . VAL A 1 144 ? 0.813 26.094 8.086 1 98.94 144 VAL A O 1
ATOM 1148 N N . GLY A 1 145 ? -0.113 24.266 7.152 1 98.94 145 GLY A N 1
ATOM 1149 C CA . GLY A 1 145 ? 0.601 23.359 8.023 1 98.94 145 GLY A CA 1
ATOM 1150 C C . GLY A 1 145 ? 2.107 23.5 7.941 1 98.94 145 GLY A C 1
ATOM 1151 O O . GLY A 1 145 ? 2.795 23.531 8.961 1 98.94 145 GLY A O 1
ATOM 1152 N N . ARG A 1 146 ? 2.637 23.594 6.715 1 98.94 146 ARG A N 1
ATOM 1153 C CA . ARG A 1 146 ? 4.07 23.797 6.535 1 98.94 146 ARG A CA 1
ATOM 1154 C C . ARG A 1 146 ? 4.523 25.109 7.145 1 98.94 146 ARG A C 1
ATOM 1156 O O . ARG A 1 146 ? 5.578 25.188 7.781 1 98.94 146 ARG A O 1
ATOM 1163 N N . THR A 1 147 ? 3.725 26.109 6.973 1 98.81 147 THR A N 1
ATOM 1164 C CA . THR A 1 147 ? 4.051 27.453 7.449 1 98.81 147 THR A CA 1
ATOM 1165 C C . THR A 1 147 ? 4.105 27.484 8.977 1 98.81 147 THR A C 1
ATOM 1167 O O . THR A 1 147 ? 5.082 27.969 9.555 1 98.81 147 THR A O 1
ATOM 1170 N N . VAL A 1 148 ? 3.107 26.938 9.625 1 98.62 148 VAL A N 1
ATOM 1171 C CA . VAL A 1 148 ? 3.07 27.031 11.086 1 98.62 148 VAL A CA 1
ATOM 1172 C C . VAL A 1 148 ? 4.172 26.156 11.68 1 98.62 148 VAL A C 1
ATOM 1174 O O . VAL A 1 148 ? 4.785 26.516 12.68 1 98.62 148 VAL A O 1
ATOM 1177 N N . ALA A 1 149 ? 4.418 25.016 11.07 1 98.88 149 ALA A N 1
ATOM 1178 C CA . ALA A 1 149 ? 5.461 24.141 11.586 1 98.88 149 ALA A CA 1
ATOM 1179 C C . ALA A 1 149 ? 6.828 24.797 11.516 1 98.88 149 ALA A C 1
ATOM 1181 O O . ALA A 1 149 ? 7.684 24.578 12.375 1 98.88 149 ALA A O 1
ATOM 1182 N N . SER A 1 150 ? 7.016 25.656 10.508 1 98.62 150 SER A N 1
ATOM 1183 C CA . SER A 1 150 ? 8.297 26.328 10.305 1 98.62 150 SER A CA 1
ATOM 1184 C C . SER A 1 150 ? 8.562 27.344 11.406 1 98.62 150 SER A C 1
ATOM 1186 O O . SER A 1 150 ? 9.695 27.812 11.57 1 98.62 150 SER A O 1
ATOM 1188 N N . GLN A 1 151 ? 7.559 27.594 12.164 1 98.25 151 GLN A N 1
ATOM 1189 C CA . GLN A 1 151 ? 7.668 28.609 13.203 1 98.25 151 GLN A CA 1
ATOM 1190 C C . GLN A 1 151 ? 7.684 27.984 14.594 1 98.25 151 GLN A C 1
ATOM 1192 O O . GLN A 1 151 ? 7.672 28.688 15.602 1 98.25 151 GLN A O 1
ATOM 1197 N N . ILE A 1 152 ? 7.645 26.672 14.609 1 98.12 152 ILE A N 1
ATOM 1198 C CA . ILE A 1 152 ? 7.582 25.906 15.844 1 98.12 152 ILE A CA 1
ATOM 1199 C C . ILE A 1 152 ? 8.836 25.047 15.984 1 98.12 152 ILE A C 1
ATOM 1201 O O . ILE A 1 152 ? 9.391 24.578 14.984 1 98.12 152 ILE A O 1
ATOM 1205 N N . LYS A 1 153 ? 9.273 24.906 17.297 1 97.62 153 LYS A N 1
ATOM 1206 C CA . LYS A 1 153 ? 10.398 24 17.531 1 97.62 153 LYS A CA 1
ATOM 1207 C C . LYS A 1 153 ? 10.141 22.625 16.922 1 97.62 153 LYS A C 1
ATOM 1209 O O . LYS A 1 153 ? 9.07 22.047 17.125 1 97.62 153 LYS A O 1
ATOM 1214 N N . LYS A 1 154 ? 11.18 22.172 16.188 1 97.81 154 LYS A N 1
ATOM 1215 C CA . LYS A 1 154 ? 11.039 20.875 15.539 1 97.81 154 LYS A CA 1
ATOM 1216 C C . LYS A 1 154 ? 10.664 19.797 16.547 1 97.81 154 LYS A C 1
ATOM 1218 O O . LYS A 1 154 ? 11.266 19.688 17.609 1 97.81 154 LYS A O 1
ATOM 1223 N N . GLY A 1 155 ? 9.602 19.078 16.203 1 97.88 155 GLY A N 1
ATOM 1224 C CA . GLY A 1 155 ? 9.219 17.938 17.031 1 97.88 155 GLY A CA 1
ATOM 1225 C C . GLY A 1 155 ? 8.211 18.297 18.109 1 97.88 155 GLY A C 1
ATOM 1226 O O . GLY A 1 155 ? 7.664 17.422 18.766 1 97.88 155 GLY A O 1
ATOM 1227 N N . ASP A 1 156 ? 7.91 19.562 18.297 1 98.69 156 ASP A N 1
ATOM 1228 C CA . ASP A 1 156 ? 6.91 19.969 19.281 1 98.69 156 ASP A CA 1
ATOM 1229 C C . ASP A 1 156 ? 5.496 19.766 18.734 1 98.69 156 ASP A C 1
ATOM 1231 O O . ASP A 1 156 ? 4.84 20.734 18.328 1 98.69 156 ASP A O 1
ATOM 1235 N N . LYS A 1 157 ? 5.023 18.641 18.844 1 98.75 157 LYS A N 1
ATOM 1236 C CA . LYS A 1 157 ? 3.754 18.234 18.234 1 98.75 157 LYS A CA 1
ATOM 1237 C C . LYS A 1 157 ? 2.576 18.922 18.922 1 98.75 157 LYS A C 1
ATOM 1239 O O . LYS A 1 157 ? 1.564 19.203 18.281 1 98.75 157 LYS A O 1
ATOM 1244 N N . ASN A 1 158 ? 2.725 19.156 20.203 1 98.56 158 ASN A N 1
ATOM 1245 C CA . ASN A 1 158 ? 1.658 19.859 20.906 1 98.56 158 ASN A CA 1
ATOM 1246 C C . ASN A 1 158 ? 1.5 21.297 20.422 1 98.56 158 ASN A C 1
ATOM 1248 O O . ASN A 1 158 ? 0.381 21.766 20.188 1 98.56 158 ASN A O 1
ATOM 1252 N N . ALA A 1 159 ? 2.596 21.922 20.281 1 98.81 159 ALA A N 1
ATOM 1253 C CA . ALA A 1 159 ? 2.553 23.281 19.75 1 98.81 159 ALA A CA 1
ATOM 1254 C C . ALA A 1 159 ? 2.016 23.297 18.312 1 98.81 159 ALA A C 1
ATOM 1256 O O . ALA A 1 159 ? 1.276 24.203 17.938 1 98.81 159 ALA A O 1
ATOM 1257 N N . LEU A 1 160 ? 2.398 22.281 17.547 1 98.88 160 LEU A N 1
ATOM 1258 C CA . LEU A 1 160 ? 1.904 22.172 16.172 1 98.88 160 LEU A CA 1
ATOM 1259 C C . LEU A 1 160 ? 0.387 22.031 16.156 1 98.88 160 LEU A C 1
ATOM 1261 O O . LEU A 1 160 ? -0.298 22.719 15.391 1 98.88 160 LEU A O 1
ATOM 1265 N N . SER A 1 161 ? -0.117 21.172 16.969 1 98.88 161 SER A N 1
ATOM 1266 C CA . SER A 1 161 ? -1.56 20.953 17.047 1 98.88 161 SER A CA 1
ATOM 1267 C C . SER A 1 161 ? -2.283 22.25 17.438 1 98.88 161 SER A C 1
ATOM 1269 O O . SER A 1 161 ? -3.297 22.594 16.828 1 98.88 161 SER A O 1
ATOM 1271 N N . ALA A 1 162 ? -1.782 22.938 18.406 1 98.81 162 ALA A N 1
ATOM 1272 C CA . ALA A 1 162 ? -2.381 24.188 18.859 1 98.81 162 ALA A CA 1
ATOM 1273 C C . ALA A 1 162 ? -2.357 25.25 17.75 1 98.81 162 ALA A C 1
ATOM 1275 O O . ALA A 1 162 ? -3.328 25.984 17.578 1 98.81 162 ALA A O 1
ATOM 1276 N N . ALA A 1 163 ? -1.24 25.281 17.078 1 98.88 163 ALA A N 1
ATOM 1277 C CA . ALA A 1 163 ? -1.103 26.25 15.992 1 98.88 163 ALA A CA 1
ATOM 1278 C C . ALA A 1 163 ? -2.092 25.969 14.867 1 98.88 163 ALA A C 1
ATOM 1280 O O . ALA A 1 163 ? -2.648 26.891 14.273 1 98.88 163 ALA A O 1
ATOM 1281 N N . CYS A 1 164 ? -2.34 24.688 14.531 1 98.88 164 CYS A N 1
ATOM 1282 C CA . CYS A 1 164 ? -3.299 24.312 13.5 1 98.88 164 CYS A CA 1
ATOM 1283 C C . CYS A 1 164 ? -4.723 24.656 13.93 1 98.88 164 CYS A C 1
ATOM 1285 O O . CYS A 1 164 ? -5.523 25.125 13.117 1 98.88 164 CYS A O 1
ATOM 1287 N N . LYS A 1 165 ? -5.012 24.484 15.18 1 98.81 165 LYS A N 1
ATOM 1288 C CA . LYS A 1 165 ? -6.32 24.859 15.695 1 98.81 165 LYS A CA 1
ATOM 1289 C C . LYS A 1 165 ? -6.516 26.375 15.641 1 98.81 165 LYS A C 1
ATOM 1291 O O . LYS A 1 165 ? -7.594 26.859 15.273 1 98.81 165 LYS A O 1
ATOM 1296 N N . GLN A 1 166 ? -5.512 27.078 16.031 1 98.81 166 GLN A N 1
ATOM 1297 C CA . GLN A 1 166 ? -5.582 28.531 15.953 1 98.81 166 GLN A CA 1
ATOM 1298 C C . GLN A 1 166 ? -5.773 29 14.508 1 98.81 166 GLN A C 1
ATOM 1300 O O . GLN A 1 166 ? -6.523 29.938 14.25 1 98.81 166 GLN A O 1
ATOM 1305 N N . ALA A 1 167 ? -5.035 28.328 13.594 1 98.88 167 ALA A N 1
ATOM 1306 C CA . ALA A 1 167 ? -5.184 28.656 12.18 1 98.88 167 ALA A CA 1
ATOM 1307 C C . ALA A 1 167 ? -6.621 28.422 11.719 1 98.88 167 ALA A C 1
ATOM 1309 O O . ALA A 1 167 ? -7.133 29.172 10.875 1 98.88 167 ALA A O 1
ATOM 1310 N N . LEU A 1 168 ? -7.191 27.375 12.203 1 98.69 168 LEU A N 1
ATOM 1311 C CA . LEU A 1 168 ? -8.594 27.109 11.898 1 98.69 168 LEU A CA 1
ATOM 1312 C C . LEU A 1 168 ? -9.484 28.219 12.43 1 98.69 168 LEU A C 1
ATOM 1314 O O . LEU A 1 168 ? -10.344 28.734 11.703 1 98.69 168 LEU A O 1
ATOM 1318 N N . THR A 1 169 ? -9.312 28.672 13.648 1 97.94 169 THR A N 1
ATOM 1319 C CA . THR A 1 169 ? -10.094 29.719 14.305 1 97.94 169 THR A CA 1
ATOM 1320 C C . THR A 1 169 ? -9.898 31.047 13.594 1 97.94 169 THR A C 1
ATOM 1322 O O . THR A 1 169 ? -10.836 31.844 13.5 1 97.94 169 THR A O 1
ATOM 1325 N N . ASP A 1 170 ? -8.695 31.266 13.086 1 98.31 170 ASP A N 1
ATOM 1326 C CA . ASP A 1 170 ? -8.344 32.531 12.422 1 98.31 170 ASP A CA 1
ATOM 1327 C C . ASP A 1 170 ? -8.883 32.562 10.992 1 98.31 170 ASP A C 1
ATOM 1329 O O . ASP A 1 170 ? -8.766 33.562 10.297 1 98.31 170 ASP A O 1
ATOM 1333 N N . GLY A 1 171 ? -9.344 31.438 10.492 1 98.06 171 GLY A N 1
ATOM 1334 C CA . GLY A 1 171 ? -9.898 31.391 9.148 1 98.06 171 GLY A CA 1
ATOM 1335 C C . GLY A 1 171 ? -8.852 31.141 8.078 1 98.06 171 GLY A C 1
ATOM 1336 O O . GLY A 1 171 ? -9.117 31.328 6.887 1 98.06 171 GLY A O 1
ATOM 1337 N N . ARG A 1 172 ? -7.645 30.719 8.531 1 98.75 172 ARG A N 1
ATOM 1338 C CA . ARG A 1 172 ? -6.574 30.469 7.57 1 98.75 172 ARG A CA 1
ATOM 1339 C C . ARG A 1 172 ? -6.734 29.109 6.898 1 98.75 172 ARG A C 1
ATOM 1341 O O . ARG A 1 172 ? -6.219 28.891 5.797 1 98.75 172 ARG A O 1
ATOM 1348 N N . LEU A 1 173 ? -7.398 28.156 7.594 1 98.75 173 LEU A N 1
ATOM 1349 C CA . LEU A 1 173 ? -7.723 26.875 6.988 1 98.75 173 LEU A CA 1
ATOM 1350 C C . LEU A 1 173 ? -9.047 26.938 6.234 1 98.75 173 LEU A C 1
ATOM 1352 O O . LEU A 1 173 ? -9.977 27.609 6.676 1 98.75 173 LEU A O 1
ATOM 1356 N N . LYS A 1 174 ? -9.109 26.25 5.137 1 98.38 174 LYS A N 1
ATOM 1357 C CA . LYS A 1 174 ? -10.297 26.25 4.293 1 98.38 174 LYS A CA 1
ATOM 1358 C C . LYS A 1 174 ? -11.102 24.969 4.48 1 98.38 174 LYS A C 1
ATOM 1360 O O . LYS A 1 174 ? -10.531 23.891 4.656 1 98.38 174 LYS A O 1
ATOM 1365 N N . THR A 1 175 ? -12.453 25.125 4.504 1 97.75 175 THR A N 1
ATOM 1366 C CA . THR A 1 175 ? -13.398 24.016 4.547 1 97.75 175 THR A CA 1
ATOM 1367 C C . THR A 1 175 ? -14.453 24.172 3.457 1 97.75 175 THR A C 1
ATOM 1369 O O . THR A 1 175 ? -14.594 25.234 2.857 1 97.75 175 THR A O 1
ATOM 1372 N N . LEU A 1 176 ? -15.156 23.109 3.117 1 94.75 176 LEU A N 1
ATOM 1373 C CA . LEU A 1 176 ? -16.234 23.156 2.145 1 94.75 176 LEU A CA 1
ATOM 1374 C C . LEU A 1 176 ? -17.594 22.938 2.822 1 94.75 176 LEU A C 1
ATOM 1376 O O . LEU A 1 176 ? -18.641 23.219 2.232 1 94.75 176 LEU A O 1
ATOM 1380 N N . ASN A 1 177 ? -17.641 22.328 3.979 1 85.62 177 ASN A N 1
ATOM 1381 C CA . ASN A 1 177 ? -18.891 22.141 4.73 1 85.62 177 ASN A CA 1
ATOM 1382 C C . ASN A 1 177 ? -18.766 22.688 6.148 1 85.62 177 ASN A C 1
ATOM 1384 O O . ASN A 1 177 ? -17.656 22.906 6.645 1 85.62 177 ASN A O 1
ATOM 1388 N N . MET B 1 1 ? -8.43 3.561 -57.5 1 30.36 1 MET B N 1
ATOM 1389 C CA . MET B 1 1 ? -8.5 4.621 -56.5 1 30.36 1 MET B CA 1
ATOM 1390 C C . MET B 1 1 ? -9.625 4.359 -55.5 1 30.36 1 MET B C 1
ATOM 1392 O O . MET B 1 1 ? -9.57 4.816 -54.375 1 30.36 1 MET B O 1
ATOM 1396 N N . MET B 1 2 ? -10.742 3.592 -55.938 1 39.72 2 MET B N 1
ATOM 1397 C CA . MET B 1 2 ? -11.969 3.424 -55.156 1 39.72 2 MET B CA 1
ATOM 1398 C C . MET B 1 2 ? -11.789 2.375 -54.062 1 39.72 2 MET B C 1
ATOM 1400 O O . MET B 1 2 ? -12.578 2.312 -53.125 1 39.72 2 MET B O 1
ATOM 1404 N N . THR B 1 3 ? -10.961 1.333 -54.344 1 46.88 3 THR B N 1
ATOM 1405 C CA . THR B 1 3 ? -10.922 0.173 -53.469 1 46.88 3 THR B CA 1
ATOM 1406 C C . THR B 1 3 ? -10.234 0.521 -52.125 1 46.88 3 THR B C 1
ATOM 1408 O O . THR B 1 3 ? -10.453 -0.143 -51.125 1 46.88 3 THR B O 1
ATOM 1411 N N . TRP B 1 4 ? -9.344 1.532 -52.219 1 44.09 4 TRP B N 1
ATOM 1412 C CA . TRP B 1 4 ? -8.617 1.821 -50.969 1 44.09 4 TRP B CA 1
ATOM 1413 C C . TRP B 1 4 ? -9.5 2.564 -49.969 1 44.09 4 TRP B C 1
ATOM 1415 O O . TRP B 1 4 ? -9.305 2.467 -48.781 1 44.09 4 TRP B O 1
ATOM 1425 N N . ILE B 1 5 ? -10.672 3.248 -50.469 1 44.34 5 ILE B N 1
ATOM 1426 C CA . ILE B 1 5 ? -11.523 4.027 -49.594 1 44.34 5 ILE B CA 1
ATOM 1427 C C . ILE B 1 5 ? -12.422 3.09 -48.781 1 44.34 5 ILE B C 1
ATOM 1429 O O . ILE B 1 5 ? -12.648 3.307 -47.594 1 44.34 5 ILE B O 1
ATOM 1433 N N . TYR B 1 6 ? -12.82 1.919 -49.375 1 40.94 6 TYR B N 1
ATOM 1434 C CA . TYR B 1 6 ? -13.75 1.076 -48.625 1 40.94 6 TYR B CA 1
ATOM 1435 C C . TYR B 1 6 ? -13.047 0.384 -47.469 1 40.94 6 TYR B C 1
ATOM 1437 O O . TYR B 1 6 ? -13.68 0.013 -46.469 1 40.94 6 TYR B O 1
ATOM 1445 N N . GLN B 1 7 ? -11.711 0.053 -47.688 1 38.72 7 GLN B N 1
ATOM 1446 C CA . GLN B 1 7 ? -11.047 -0.647 -46.594 1 38.72 7 GLN B CA 1
ATOM 1447 C C . GLN B 1 7 ? -10.828 0.279 -45.406 1 38.72 7 GLN B C 1
ATOM 1449 O O . GLN B 1 7 ? -10.742 -0.18 -44.25 1 38.72 7 GLN B O 1
ATOM 1454 N N . THR B 1 8 ? -10.727 1.649 -45.688 1 42.72 8 THR B N 1
ATOM 1455 C CA . THR B 1 8 ? -10.531 2.572 -44.594 1 42.72 8 THR B CA 1
ATOM 1456 C C . THR B 1 8 ? -11.844 2.787 -43.812 1 42.72 8 THR B C 1
ATOM 1458 O O . THR B 1 8 ? -11.836 3.002 -42.594 1 42.72 8 THR B O 1
ATOM 1461 N N . ILE B 1 9 ? -13.016 2.689 -44.562 1 40.5 9 ILE B N 1
ATOM 1462 C CA . ILE B 1 9 ? -14.258 2.941 -43.844 1 40.5 9 ILE B CA 1
ATOM 1463 C C . ILE B 1 9 ? -14.609 1.73 -42.969 1 40.5 9 ILE B C 1
ATOM 1465 O O . ILE B 1 9 ? -15.086 1.882 -41.844 1 40.5 9 ILE B O 1
ATOM 1469 N N . LEU B 1 10 ? -14.227 0.524 -43.438 1 37.81 10 LEU B N 1
ATOM 1470 C CA . LEU B 1 10 ? -14.562 -0.623 -42.594 1 37.81 10 LEU B CA 1
ATOM 1471 C C . LEU B 1 10 ? -13.758 -0.618 -41.312 1 37.81 10 LEU B C 1
ATOM 1473 O O . LEU B 1 10 ? -14.273 -0.978 -40.25 1 37.81 10 LEU B O 1
ATOM 1477 N N . ILE B 1 11 ? -12.5 -0.081 -41.406 1 39.31 11 ILE B N 1
ATOM 1478 C CA . ILE B 1 11 ? -11.742 -0.073 -40.156 1 39.31 11 ILE B CA 1
ATOM 1479 C C . ILE B 1 11 ? -12.32 0.973 -39.219 1 39.31 11 ILE B C 1
ATOM 1481 O O . ILE B 1 11 ? -12.391 0.751 -38 1 39.31 11 ILE B O 1
ATOM 1485 N N . ILE B 1 12 ? -12.977 2.041 -39.781 1 38.25 12 ILE B N 1
ATOM 1486 C CA . ILE B 1 12 ? -13.523 3.059 -38.875 1 38.25 12 ILE B CA 1
ATOM 1487 C C . ILE B 1 12 ? -14.805 2.545 -38.25 1 38.25 12 ILE B C 1
ATOM 1489 O O . ILE B 1 12 ? -15.031 2.758 -37.031 1 38.25 12 ILE B O 1
ATOM 1493 N N . VAL B 1 13 ? -15.648 1.759 -38.938 1 39 13 VAL B N 1
ATOM 1494 C CA . VAL B 1 13 ? -16.906 1.307 -38.344 1 39 13 VAL B CA 1
ATOM 1495 C C . VAL B 1 13 ? -16.609 0.237 -37.281 1 39 13 VAL B C 1
ATOM 1497 O O . VAL B 1 13 ? -17.281 0.191 -36.25 1 39 13 VAL B O 1
ATOM 1500 N N . ILE B 1 14 ? -15.609 -0.649 -37.531 1 34.25 14 ILE B N 1
ATOM 1501 C CA . ILE B 1 14 ? -15.344 -1.648 -36.5 1 34.25 14 ILE B CA 1
ATOM 1502 C C . ILE B 1 14 ? -14.773 -0.968 -35.25 1 34.25 14 ILE B C 1
ATOM 1504 O O . ILE B 1 14 ? -15.141 -1.316 -34.125 1 34.25 14 ILE B O 1
ATOM 1508 N N . LEU B 1 15 ? -14.016 0.212 -35.375 1 34.28 15 LEU B N 1
ATOM 1509 C CA . LEU B 1 15 ? -13.539 0.894 -34.188 1 34.28 15 LEU B CA 1
ATOM 1510 C C . LEU B 1 15 ? -14.688 1.625 -33.469 1 34.28 15 LEU B C 1
ATOM 1512 O O . LEU B 1 15 ? -14.656 1.809 -32.25 1 34.28 15 LEU B O 1
ATOM 1516 N N . GLN B 1 16 ? -15.703 2.064 -34.25 1 29.89 16 GLN B N 1
ATOM 1517 C CA . GLN B 1 16 ? -16.781 2.762 -33.562 1 29.89 16 GLN B CA 1
ATOM 1518 C C . GLN B 1 16 ? -17.641 1.791 -32.75 1 29.89 16 GLN B C 1
ATOM 1520 O O . GLN B 1 16 ? -18.141 2.139 -31.688 1 29.89 16 GLN B O 1
ATOM 1525 N N . ASN B 1 17 ? -17.984 0.655 -33.312 1 30.84 17 ASN B N 1
ATOM 1526 C CA . ASN B 1 17 ? -18.906 -0.21 -32.594 1 30.84 17 ASN B CA 1
ATOM 1527 C C . ASN B 1 17 ? -18.266 -0.727 -31.297 1 30.84 17 ASN B C 1
ATOM 1529 O O . ASN B 1 17 ? -18.984 -1.175 -30.391 1 30.84 17 ASN B O 1
ATOM 1533 N N . VAL B 1 18 ? -16.891 -1.014 -31.266 1 27.86 18 VAL B N 1
ATOM 1534 C CA . VAL B 1 18 ? -16.312 -1.478 -30.016 1 27.86 18 VAL B CA 1
ATOM 1535 C C . VAL B 1 18 ? -16.359 -0.36 -28.984 1 27.86 18 VAL B C 1
ATOM 1537 O O . VAL B 1 18 ? -16.438 -0.625 -27.781 1 27.86 18 VAL B O 1
ATOM 1540 N N . ILE B 1 19 ? -16.453 0.95 -29.391 1 28.03 19 ILE B N 1
ATOM 1541 C CA . ILE B 1 19 ? -16.484 2.014 -28.391 1 28.03 19 ILE B CA 1
ATOM 1542 C C . ILE B 1 19 ? -17.875 2.062 -27.75 1 28.03 19 ILE B C 1
ATOM 1544 O O . ILE B 1 19 ? -18 2.258 -26.547 1 28.03 19 ILE B O 1
ATOM 1548 N N . THR B 1 20 ? -18.953 1.824 -28.531 1 28.92 20 THR B N 1
ATOM 1549 C CA . THR B 1 20 ? -20.25 2.111 -27.953 1 28.92 20 THR B CA 1
ATOM 1550 C C . THR B 1 20 ? -20.625 1.065 -26.891 1 28.92 20 THR B C 1
ATOM 1552 O O . THR B 1 20 ? -21.375 1.355 -25.953 1 28.92 20 THR B O 1
ATOM 1555 N N . ASN B 1 21 ? -20.359 -0.186 -27.203 1 28.47 21 ASN B N 1
ATOM 1556 C CA . ASN B 1 21 ? -20.953 -1.131 -26.266 1 28.47 21 ASN B CA 1
ATOM 1557 C C . ASN B 1 21 ? -20.344 -0.977 -24.875 1 28.47 21 ASN B C 1
ATOM 1559 O O . ASN B 1 21 ? -20.75 -1.677 -23.938 1 28.47 21 ASN B O 1
ATOM 1563 N N . ILE B 1 22 ? -19.094 -0.449 -24.734 1 26.75 22 ILE B N 1
ATOM 1564 C CA . ILE B 1 22 ? -18.531 -0.418 -23.375 1 26.75 22 ILE B CA 1
ATOM 1565 C C . ILE B 1 22 ? -19.25 0.651 -22.562 1 26.75 22 ILE B C 1
ATOM 1567 O O . ILE B 1 22 ? -19.125 0.679 -21.328 1 26.75 22 ILE B O 1
ATOM 1571 N N . LEU B 1 23 ? -20.078 1.501 -23.203 1 27.59 23 LEU B N 1
ATOM 1572 C CA . LEU B 1 23 ? -20.625 2.654 -22.5 1 27.59 23 LEU B CA 1
ATOM 1573 C C . LEU B 1 23 ? -21.797 2.248 -21.625 1 27.59 23 LEU B C 1
ATOM 1575 O O . LEU B 1 23 ? -22.141 2.945 -20.672 1 27.59 23 LEU B O 1
ATOM 1579 N N . SER B 1 24 ? -22.672 1.415 -22.188 1 27.84 24 SER B N 1
ATOM 1580 C CA . SER B 1 24 ? -24 1.444 -21.562 1 27.84 24 SER B CA 1
ATOM 1581 C C . SER B 1 24 ? -23.984 0.706 -20.219 1 27.84 24 SER B C 1
ATOM 1583 O O . SER B 1 24 ? -25.016 0.157 -19.812 1 27.84 24 SER B O 1
ATOM 1585 N N . ILE B 1 25 ? -22.906 0.085 -19.859 1 27.42 25 ILE B N 1
ATOM 1586 C CA . ILE B 1 25 ? -23.281 -0.606 -18.625 1 27.42 25 ILE B CA 1
ATOM 1587 C C . ILE B 1 25 ? -23.75 0.408 -17.594 1 27.42 25 ILE B C 1
ATOM 1589 O O . ILE B 1 25 ? -23.047 1.377 -17.297 1 27.42 25 ILE B O 1
ATOM 1593 N N . PRO B 1 26 ? -25.062 0.418 -17.422 1 25.64 26 PRO B N 1
ATOM 1594 C CA . PRO B 1 26 ? -25.578 1.348 -16.406 1 25.64 26 PRO B CA 1
ATOM 1595 C C . PRO B 1 26 ? -24.781 1.301 -15.117 1 25.64 26 PRO B C 1
ATOM 1597 O O . PRO B 1 26 ? -24.609 0.229 -14.531 1 25.64 26 PRO B O 1
ATOM 1600 N N . VAL B 1 27 ? -23.719 2.084 -15.094 1 26.91 27 VAL B N 1
ATOM 1601 C CA . VAL B 1 27 ? -23.062 2.256 -13.797 1 26.91 27 VAL B CA 1
ATOM 1602 C C . VAL B 1 27 ? -24.094 2.701 -12.758 1 26.91 27 VAL B C 1
ATOM 1604 O O . VAL B 1 27 ? -24.609 3.82 -12.82 1 26.91 27 VAL B O 1
ATOM 1607 N N . GLU B 1 28 ? -25.094 1.777 -12.578 1 27.48 28 GLU B N 1
ATOM 1608 C CA . GLU B 1 28 ? -25.906 2.213 -11.438 1 27.48 28 GLU B CA 1
ATOM 1609 C C . GLU B 1 28 ? -25.016 2.752 -10.312 1 27.48 28 GLU B C 1
ATOM 1611 O O . GLU B 1 28 ? -23.938 2.215 -10.055 1 27.48 28 GLU B O 1
ATOM 1616 N N . PRO B 1 29 ? -25.359 3.99 -9.891 1 25.7 29 PRO B N 1
ATOM 1617 C CA . PRO B 1 29 ? -24.594 4.66 -8.844 1 25.7 29 PRO B CA 1
ATOM 1618 C C . PRO B 1 29 ? -24.469 3.818 -7.578 1 25.7 29 PRO B C 1
ATOM 1620 O O . PRO B 1 29 ? -25.438 3.625 -6.859 1 25.7 29 PRO B O 1
ATOM 1623 N N . LYS B 1 30 ? -24.031 2.592 -7.699 1 28.81 30 LYS B N 1
ATOM 1624 C CA . LYS B 1 30 ? -23.797 1.729 -6.543 1 28.81 30 LYS B CA 1
ATOM 1625 C C . LYS B 1 30 ? -23.422 2.549 -5.309 1 28.81 30 LYS B C 1
ATOM 1627 O O . LYS B 1 30 ? -22.859 3.637 -5.43 1 28.81 30 LYS B O 1
ATOM 1632 N N . THR B 1 31 ? -24.094 2.184 -4.102 1 28.11 31 THR B N 1
ATOM 1633 C CA . THR B 1 31 ? -23.953 2.521 -2.689 1 28.11 31 THR B CA 1
ATOM 1634 C C . THR B 1 31 ? -22.484 2.766 -2.34 1 28.11 31 THR B C 1
ATOM 1636 O O . THR B 1 31 ? -21.75 1.825 -2.039 1 28.11 31 THR B O 1
ATOM 1639 N N . SER B 1 32 ? -21.781 3.266 -3.197 1 27.67 32 SER B N 1
ATOM 1640 C CA . SER B 1 32 ? -20.422 3.715 -3.43 1 27.67 32 SER B CA 1
ATOM 1641 C C . SER B 1 32 ? -19.938 4.617 -2.299 1 27.67 32 SER B C 1
ATOM 1643 O O . SER B 1 32 ? -18.797 5.086 -2.314 1 27.67 32 SER B O 1
ATOM 1645 N N . ILE B 1 33 ? -20.891 5.086 -1.473 1 28.16 33 ILE B N 1
ATOM 1646 C CA . ILE B 1 33 ? -20.5 6.078 -0.474 1 28.16 33 ILE B CA 1
ATOM 1647 C C . ILE B 1 33 ? -19.609 5.43 0.583 1 28.16 33 ILE B C 1
ATOM 1649 O O . ILE B 1 33 ? -18.609 6.016 1.007 1 28.16 33 ILE B O 1
ATOM 1653 N N . HIS B 1 34 ? -20.062 4.34 1.218 1 28.58 34 HIS B N 1
ATOM 1654 C CA . HIS B 1 34 ? -19.312 3.65 2.258 1 28.58 34 HIS B CA 1
ATOM 1655 C C . HIS B 1 34 ? -18 3.105 1.714 1 28.58 34 HIS B C 1
ATOM 1657 O O . HIS B 1 34 ? -17.031 2.926 2.467 1 28.58 34 HIS B O 1
ATOM 1663 N N . ARG B 1 35 ? -17.984 2.465 0.539 1 30.94 35 ARG B N 1
ATOM 1664 C CA . ARG B 1 35 ? -16.766 2.092 -0.161 1 30.94 35 ARG B CA 1
ATOM 1665 C C . ARG B 1 35 ? -15.844 3.295 -0.336 1 30.94 35 ARG B C 1
ATOM 1667 O O . ARG B 1 35 ? -14.633 3.137 -0.51 1 30.94 35 ARG B O 1
ATOM 1674 N N . LEU B 1 36 ? -16.438 4.406 -0.604 1 30.25 36 LEU B N 1
ATOM 1675 C CA . LEU B 1 36 ? -15.758 5.699 -0.647 1 30.25 36 LEU B CA 1
ATOM 1676 C C . LEU B 1 36 ? -14.969 5.945 0.638 1 30.25 36 LEU B C 1
ATOM 1678 O O . LEU B 1 36 ? -13.93 6.602 0.616 1 30.25 36 LEU B O 1
ATOM 1682 N N . GLU B 1 37 ? -15.625 5.676 1.721 1 31.59 37 GLU B N 1
ATOM 1683 C CA . GLU B 1 37 ? -15.031 6.031 3.008 1 31.59 37 GLU B CA 1
ATOM 1684 C C . GLU B 1 37 ? -13.727 5.277 3.242 1 31.59 37 GLU B C 1
ATOM 1686 O O . GLU B 1 37 ? -12.828 5.777 3.918 1 31.59 37 GLU B O 1
ATOM 1691 N N . THR B 1 38 ? -13.836 3.896 3.045 1 34.97 38 THR B N 1
ATOM 1692 C CA . THR B 1 38 ? -12.539 3.24 3.182 1 34.97 38 THR B CA 1
ATOM 1693 C C . THR B 1 38 ? -11.555 3.764 2.139 1 34.97 38 THR B C 1
ATOM 1695 O O . THR B 1 38 ? -10.562 3.105 1.834 1 34.97 38 THR B O 1
ATOM 1698 N N . ARG B 1 39 ? -12.109 4.344 1.04 1 35.38 39 ARG B N 1
ATOM 1699 C CA . ARG B 1 39 ? -11.273 5.117 0.136 1 35.38 39 ARG B CA 1
ATOM 1700 C C . ARG B 1 39 ? -9.875 5.324 0.724 1 35.38 39 ARG B C 1
ATOM 1702 O O . ARG B 1 39 ? -8.875 5.059 0.06 1 35.38 39 ARG B O 1
ATOM 1709 N N . TYR B 1 40 ? -9.547 6.734 0.516 1 37.38 40 TYR B N 1
ATOM 1710 C CA . TYR B 1 40 ? -8.555 7.758 0.2 1 37.38 40 TYR B CA 1
ATOM 1711 C C . TYR B 1 40 ? -7.477 7.824 1.271 1 37.38 40 TYR B C 1
ATOM 1713 O O . TYR B 1 40 ? -6.582 8.672 1.21 1 37.38 40 TYR B O 1
ATOM 1721 N N . TYR B 1 41 ? -8.047 7.355 2.4 1 40.06 41 TYR B N 1
ATOM 1722 C CA . TYR B 1 41 ? -7.066 7.832 3.369 1 40.06 41 TYR B CA 1
ATOM 1723 C C . TYR B 1 41 ? -5.738 7.102 3.203 1 40.06 41 TYR B C 1
ATOM 1725 O O . TYR B 1 41 ? -4.812 7.301 3.99 1 40.06 41 TYR B O 1
ATOM 1733 N N . PHE B 1 42 ? -5.855 5.781 2.596 1 50.22 42 PHE B N 1
ATOM 1734 C CA . PHE B 1 42 ? -4.586 5.086 2.762 1 50.22 42 PHE B CA 1
ATOM 1735 C C . PHE B 1 42 ? -3.521 5.668 1.839 1 50.22 42 PHE B C 1
ATOM 1737 O O . PHE B 1 42 ? -3.451 5.312 0.662 1 50.22 42 PHE B O 1
ATOM 1744 N N . ASP B 1 43 ? -3.195 6.816 2.227 1 62.84 43 ASP B N 1
ATOM 1745 C CA . ASP B 1 43 ? -2.107 7.672 1.757 1 62.84 43 ASP B CA 1
ATOM 1746 C C . ASP B 1 43 ? -0.75 7.012 1.994 1 62.84 43 ASP B C 1
ATOM 1748 O O . ASP B 1 43 ? -0.416 6.66 3.127 1 62.84 43 ASP B O 1
ATOM 1752 N N . TYR B 1 44 ? -0.072 6.777 1.064 1 69.56 44 TYR B N 1
ATOM 1753 C CA . TYR B 1 44 ? 1.313 6.328 0.977 1 69.56 44 TYR B CA 1
ATOM 1754 C C . TYR B 1 44 ? 1.485 4.961 1.625 1 69.56 44 TYR B C 1
ATOM 1756 O O . TYR B 1 44 ? 2.609 4.535 1.902 1 69.56 44 TYR B O 1
ATOM 1764 N N . SER B 1 45 ? 0.267 4.137 1.87 1 64.75 45 SER B N 1
ATOM 1765 C CA . SER B 1 45 ? 0.348 2.873 2.594 1 64.75 45 SER B CA 1
ATOM 1766 C C . SER B 1 45 ? 0.802 1.739 1.68 1 64.75 45 SER B C 1
ATOM 1768 O O . SER B 1 45 ? 0.471 1.723 0.492 1 64.75 45 SER B O 1
ATOM 1770 N N . ILE B 1 46 ? 1.776 1.03 2.176 1 65.12 46 ILE B N 1
ATOM 1771 C CA . ILE B 1 46 ? 1.945 -0.283 1.563 1 65.12 46 ILE B CA 1
ATOM 1772 C C . ILE B 1 46 ? 0.819 -1.211 2.014 1 65.12 46 ILE B C 1
ATOM 1774 O O . ILE B 1 46 ? 0.547 -1.332 3.209 1 65.12 46 ILE B O 1
ATOM 1778 N N . GLY B 1 47 ? 0.085 -1.516 1.09 1 69.44 47 GLY B N 1
ATOM 1779 C CA . GLY B 1 47 ? -0.991 -2.439 1.408 1 69.44 47 GLY B CA 1
ATOM 1780 C C . GLY B 1 47 ? -0.496 -3.814 1.82 1 69.44 47 GLY B C 1
ATOM 1781 O O . GLY B 1 47 ? 0.707 -4.082 1.783 1 69.44 47 GLY B O 1
ATOM 1782 N N . GLY B 1 48 ? -1.452 -4.594 2.414 1 79.94 48 GLY B N 1
ATOM 1783 C CA . GLY B 1 48 ? -1.123 -5.953 2.809 1 79.94 48 GLY B CA 1
ATOM 1784 C C . GLY B 1 48 ? -1.151 -6.164 4.312 1 79.94 48 GLY B C 1
ATOM 1785 O O . GLY B 1 48 ? -1.355 -5.215 5.07 1 79.94 48 GLY B O 1
ATOM 1786 N N . ASN B 1 49 ? -0.987 -7.422 4.676 1 85.12 49 ASN B N 1
ATOM 1787 C CA . ASN B 1 49 ? -0.942 -7.742 6.098 1 85.12 49 ASN B CA 1
ATOM 1788 C C . ASN B 1 49 ? 0.411 -7.387 6.711 1 85.12 49 ASN B C 1
ATOM 1790 O O . ASN B 1 49 ? 1.328 -6.973 6 1 85.12 49 ASN B O 1
ATOM 1794 N N . GLN B 1 50 ? 0.502 -7.434 7.977 1 88.62 50 GLN B N 1
ATOM 1795 C CA . GLN B 1 50 ? 1.691 -6.969 8.68 1 88.62 50 GLN B CA 1
ATOM 1796 C C . GLN B 1 50 ? 2.936 -7.723 8.227 1 88.62 50 GLN B C 1
ATOM 1798 O O . GLN B 1 50 ? 4.008 -7.137 8.078 1 88.62 50 GLN B O 1
ATOM 1803 N N . ALA B 1 51 ? 2.834 -9.023 8 1 92.5 51 ALA B N 1
ATOM 1804 C CA . ALA B 1 51 ? 3.977 -9.82 7.555 1 92.5 51 ALA B CA 1
ATOM 1805 C C . ALA B 1 51 ? 4.496 -9.32 6.207 1 92.5 51 ALA B C 1
ATOM 1807 O O . ALA B 1 51 ? 5.711 -9.234 5.996 1 92.5 51 ALA B O 1
ATOM 1808 N N . GLU B 1 52 ? 3.594 -8.992 5.309 1 92.19 52 GLU B N 1
ATOM 1809 C CA . GLU B 1 52 ? 3.971 -8.453 4.004 1 92.19 52 GLU B CA 1
ATOM 1810 C C . GLU B 1 52 ? 4.652 -7.094 4.141 1 92.19 52 GLU B C 1
ATOM 1812 O O . GLU B 1 52 ? 5.703 -6.859 3.545 1 92.19 52 GLU B O 1
ATOM 1817 N N . LYS B 1 53 ? 4.074 -6.281 4.965 1 89.25 53 LYS B N 1
ATOM 1818 C CA . LYS B 1 53 ? 4.617 -4.941 5.168 1 89.25 53 LYS B CA 1
ATOM 1819 C C . LYS B 1 53 ? 6.031 -5.004 5.746 1 89.25 53 LYS B C 1
ATOM 1821 O O . LYS B 1 53 ? 6.926 -4.293 5.289 1 89.25 53 LYS B O 1
ATOM 1826 N N . ASP B 1 54 ? 6.227 -5.848 6.742 1 90.62 54 ASP B N 1
ATOM 1827 C CA . ASP B 1 54 ? 7.531 -5.98 7.383 1 90.62 54 ASP B CA 1
ATOM 1828 C C . ASP B 1 54 ? 8.594 -6.406 6.379 1 90.62 54 ASP B C 1
ATOM 1830 O O . ASP B 1 54 ? 9.742 -5.965 6.457 1 90.62 54 ASP B O 1
ATOM 1834 N N . TYR B 1 55 ? 8.156 -7.25 5.5 1 93.75 55 TYR B N 1
ATOM 1835 C CA . TYR B 1 55 ? 9.109 -7.715 4.5 1 93.75 55 TYR B CA 1
ATOM 1836 C C . TYR B 1 55 ? 9.422 -6.613 3.492 1 93.75 55 TYR B C 1
ATOM 1838 O O . TYR B 1 55 ? 10.578 -6.414 3.119 1 93.75 55 TYR B O 1
ATOM 1846 N N . CYS B 1 56 ? 8.453 -5.898 2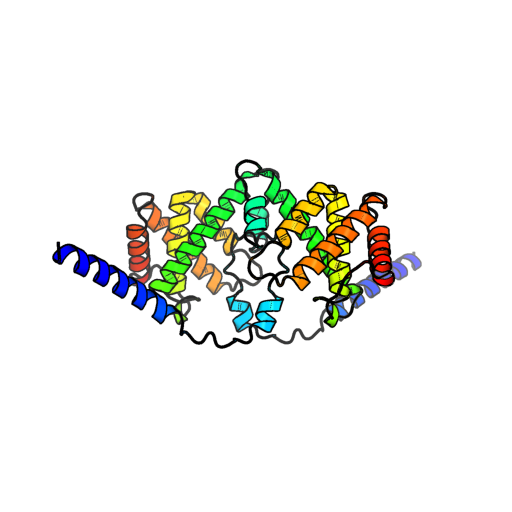.998 1 92.19 56 CYS B N 1
ATOM 1847 C CA . CYS B 1 56 ? 8.586 -4.977 1.878 1 92.19 56 CYS B CA 1
ATOM 1848 C C . CYS B 1 56 ? 9.352 -3.721 2.297 1 92.19 56 CYS B C 1
ATOM 1850 O O . CYS B 1 56 ? 10.102 -3.152 1.503 1 92.19 56 CYS B O 1
ATOM 1852 N N . ILE B 1 57 ? 9.055 -3.311 3.535 1 90.94 57 ILE B N 1
ATOM 1853 C CA . ILE B 1 57 ? 9.711 -2.115 4.059 1 90.94 57 ILE B CA 1
ATOM 1854 C C . ILE B 1 57 ? 10.852 -2.52 4.988 1 90.94 57 ILE B C 1
ATOM 1856 O O . ILE B 1 57 ? 10.617 -2.9 6.137 1 90.94 57 ILE B O 1
ATOM 1860 N N . SER B 1 58 ? 12.023 -2.5 4.527 1 88.94 58 SER B N 1
ATOM 1861 C CA . SER B 1 58 ? 13.188 -2.934 5.297 1 88.94 58 SER B CA 1
ATOM 1862 C C . SER B 1 58 ? 14.367 -1.993 5.082 1 88.94 58 SER B C 1
ATOM 1864 O O . SER B 1 58 ? 14.773 -1.743 3.947 1 88.94 58 SER B O 1
ATOM 1866 N N . ILE B 1 59 ? 14.992 -1.557 6.121 1 88.81 59 ILE B N 1
ATOM 1867 C CA . ILE B 1 59 ? 16.141 -0.659 6.062 1 88.81 59 ILE B CA 1
ATOM 1868 C C . ILE B 1 59 ? 17.375 -1.427 5.59 1 88.81 59 ILE B C 1
ATOM 1870 O O . ILE B 1 59 ? 18.25 -0.859 4.941 1 88.81 59 ILE B O 1
ATOM 1874 N N . LEU B 1 60 ? 17.359 -2.703 5.883 1 91.12 60 LEU B N 1
ATOM 1875 C CA . LEU B 1 60 ? 18.531 -3.514 5.566 1 91.12 60 LEU B CA 1
ATOM 1876 C C . LEU B 1 60 ? 18.453 -4.035 4.133 1 91.12 60 LEU B C 1
ATOM 1878 O O . LEU B 1 60 ? 19.484 -4.414 3.555 1 91.12 60 LEU B O 1
ATOM 1882 N N . HIS B 1 61 ? 17.203 -4.051 3.596 1 92.44 61 HIS B N 1
ATOM 1883 C CA . HIS B 1 61 ? 16.984 -4.578 2.252 1 92.44 61 HIS B CA 1
ATOM 1884 C C . HIS B 1 61 ? 16.094 -3.654 1.433 1 92.44 61 HIS B C 1
ATOM 1886 O O . HIS B 1 61 ? 14.953 -4.008 1.117 1 92.44 61 HIS B O 1
ATOM 1892 N N . LEU B 1 62 ? 16.641 -2.678 0.898 1 89.06 62 LEU B N 1
ATOM 1893 C CA . LEU B 1 62 ? 15.914 -1.565 0.308 1 89.06 62 LEU B CA 1
ATOM 1894 C C . LEU B 1 62 ? 15.281 -1.975 -1.02 1 89.06 62 LEU B C 1
ATOM 1896 O O . LEU B 1 62 ? 14.328 -1.343 -1.479 1 89.06 62 LEU B O 1
ATOM 1900 N N . THR B 1 63 ? 15.734 -3.045 -1.61 1 92.31 63 THR B N 1
ATOM 1901 C CA . THR B 1 63 ? 15.203 -3.451 -2.908 1 92.31 63 THR B CA 1
ATOM 1902 C C . THR B 1 63 ? 13.922 -4.254 -2.744 1 92.31 63 THR B C 1
ATOM 1904 O O . THR B 1 63 ? 13.211 -4.512 -3.719 1 92.31 63 THR B O 1
ATOM 1907 N N . ARG B 1 64 ? 13.539 -4.598 -1.516 1 92.94 64 ARG B N 1
ATOM 1908 C CA . ARG B 1 64 ? 12.383 -5.461 -1.282 1 92.94 64 ARG B CA 1
ATOM 1909 C C . ARG B 1 64 ? 11.086 -4.762 -1.684 1 92.94 64 ARG B C 1
ATOM 1911 O O . ARG B 1 64 ? 10.133 -5.414 -2.105 1 92.94 64 ARG B O 1
ATOM 1918 N N . ALA B 1 65 ? 11.102 -3.48 -1.618 1 90.62 65 ALA B N 1
ATOM 1919 C CA . ALA B 1 65 ? 9.906 -2.754 -2.049 1 90.62 65 ALA B CA 1
ATOM 1920 C C . ALA B 1 65 ? 9.656 -2.947 -3.541 1 90.62 65 ALA B C 1
ATOM 1922 O O . ALA B 1 65 ? 8.508 -3.045 -3.977 1 90.62 65 ALA B O 1
ATOM 1923 N N . LEU B 1 66 ? 10.711 -3 -4.348 1 92.25 66 LEU B N 1
ATOM 1924 C CA . LEU B 1 66 ? 10.578 -3.25 -5.777 1 92.25 66 LEU B CA 1
ATOM 1925 C C . LEU B 1 66 ? 10.062 -4.664 -6.039 1 92.25 66 LEU B C 1
ATOM 1927 O O . LEU B 1 66 ? 9.203 -4.867 -6.895 1 92.25 66 LEU B O 1
ATOM 1931 N N . ASP B 1 67 ? 10.648 -5.582 -5.254 1 94.5 67 ASP B N 1
ATOM 1932 C CA . ASP B 1 67 ? 10.203 -6.969 -5.371 1 94.5 67 ASP B CA 1
ATOM 1933 C C . ASP B 1 67 ? 8.719 -7.102 -5.031 1 94.5 67 ASP B C 1
ATOM 1935 O O . ASP B 1 67 ? 7.988 -7.836 -5.691 1 94.5 67 ASP B O 1
ATOM 1939 N N . CYS B 1 68 ? 8.336 -6.379 -3.98 1 93.5 68 CYS B N 1
ATOM 1940 C CA . CYS B 1 68 ? 6.945 -6.445 -3.533 1 93.5 68 CYS B CA 1
ATOM 1941 C C . CYS B 1 68 ? 6.008 -5.832 -4.566 1 93.5 68 CYS B C 1
ATOM 1943 O O . CYS B 1 68 ? 4.902 -6.332 -4.781 1 93.5 68 CYS B O 1
ATOM 1945 N N . ASP B 1 69 ? 6.445 -4.797 -5.16 1 91.38 69 ASP B N 1
ATOM 1946 C CA . ASP B 1 69 ? 5.66 -4.211 -6.242 1 91.38 69 ASP B CA 1
ATOM 1947 C C . ASP B 1 69 ? 5.496 -5.191 -7.398 1 91.38 69 ASP B C 1
ATOM 1949 O O . ASP B 1 69 ? 4.422 -5.289 -7.992 1 91.38 69 ASP B O 1
ATOM 1953 N N . LYS B 1 70 ? 6.547 -5.871 -7.75 1 93.75 70 LYS B N 1
ATOM 1954 C CA . LYS B 1 70 ? 6.484 -6.891 -8.797 1 93.75 70 LYS B CA 1
ATOM 1955 C C . LYS B 1 70 ? 5.543 -8.023 -8.398 1 93.75 70 LYS B C 1
ATOM 1957 O O . LYS B 1 70 ? 4.75 -8.492 -9.211 1 93.75 70 LYS B O 1
ATOM 1962 N N . ALA B 1 71 ? 5.625 -8.43 -7.156 1 95.5 71 ALA B N 1
ATOM 1963 C CA . ALA B 1 71 ? 4.742 -9.492 -6.668 1 95.5 71 ALA B CA 1
ATOM 1964 C C . ALA B 1 71 ? 3.277 -9.086 -6.781 1 95.5 71 ALA B C 1
ATOM 1966 O O . ALA B 1 71 ? 2.424 -9.898 -7.137 1 95.5 71 ALA B O 1
ATOM 1967 N N . ARG B 1 72 ? 3.023 -7.875 -6.477 1 92.25 72 ARG B N 1
ATOM 1968 C CA . ARG B 1 72 ? 1.673 -7.332 -6.598 1 92.25 72 ARG B CA 1
ATOM 1969 C C . ARG B 1 72 ? 1.205 -7.344 -8.047 1 92.25 72 ARG B C 1
ATOM 1971 O O . ARG B 1 72 ? 0.069 -7.727 -8.336 1 92.25 72 ARG B O 1
ATOM 1978 N N . ASP B 1 73 ? 2.059 -6.906 -8.953 1 92.75 73 ASP B N 1
ATOM 1979 C CA . ASP B 1 73 ? 1.719 -6.914 -10.375 1 92.75 73 ASP B CA 1
ATOM 1980 C C . ASP B 1 73 ? 1.357 -8.32 -10.844 1 92.75 73 ASP B C 1
ATOM 1982 O O . ASP B 1 73 ? 0.398 -8.508 -11.594 1 92.75 73 ASP B O 1
ATOM 1986 N N . LEU B 1 74 ? 2.113 -9.211 -10.391 1 96.81 74 LEU B N 1
ATOM 1987 C CA . LEU B 1 74 ? 1.879 -10.602 -10.773 1 96.81 74 LEU B CA 1
ATOM 1988 C C . LEU B 1 74 ? 0.579 -11.117 -10.172 1 96.81 74 LEU B C 1
ATOM 1990 O O . LEU B 1 74 ? -0.123 -11.922 -10.789 1 96.81 74 LEU B O 1
ATOM 1994 N N . ALA B 1 75 ? 0.253 -10.68 -8.953 1 95 75 ALA B N 1
ATOM 1995 C CA . ALA B 1 75 ? -1.02 -11.039 -8.336 1 95 75 ALA B CA 1
ATOM 1996 C C . ALA B 1 75 ? -2.195 -10.5 -9.148 1 95 75 ALA B C 1
ATOM 1998 O O . ALA B 1 75 ? -3.199 -11.195 -9.328 1 95 75 ALA B O 1
ATOM 1999 N N . GLU B 1 76 ? -2.061 -9.305 -9.578 1 92.19 76 GLU B N 1
ATOM 2000 C CA . GLU B 1 76 ? -3.109 -8.688 -10.383 1 92.19 76 GLU B CA 1
ATOM 2001 C C . GLU B 1 76 ? -3.301 -9.43 -11.703 1 92.19 76 GLU B C 1
ATOM 2003 O O . GLU B 1 76 ? -4.43 -9.602 -12.164 1 92.19 76 GLU B O 1
ATOM 2008 N N . GLU B 1 77 ? -2.213 -9.797 -12.297 1 95.94 77 GLU B N 1
ATOM 2009 C CA . GLU B 1 77 ? -2.293 -10.594 -13.516 1 95.94 77 GLU B CA 1
ATOM 2010 C C . GLU B 1 77 ? -3.029 -11.906 -13.266 1 95.94 77 GLU B C 1
ATOM 2012 O O . GLU B 1 77 ? -3.869 -12.32 -14.07 1 95.94 77 GLU B O 1
ATOM 2017 N N . ALA B 1 78 ? -2.701 -12.57 -12.188 1 97.75 78 ALA B N 1
ATOM 2018 C CA . ALA B 1 78 ? -3.34 -13.836 -11.844 1 97.75 78 ALA B CA 1
ATOM 2019 C C . ALA B 1 78 ? -4.836 -13.648 -11.617 1 97.75 78 ALA B C 1
ATOM 2021 O O . ALA B 1 78 ? -5.645 -14.477 -12.055 1 97.75 78 ALA B O 1
ATOM 2022 N N . LEU B 1 79 ? -5.172 -12.609 -10.938 1 95.62 79 LEU B N 1
ATOM 2023 C CA . LEU B 1 79 ? -6.578 -12.312 -10.695 1 95.62 79 LEU B CA 1
ATOM 2024 C C . LEU B 1 79 ? -7.32 -12.062 -12 1 95.62 79 LEU B C 1
ATOM 2026 O O . LEU B 1 79 ? -8.43 -12.562 -12.203 1 95.62 79 LEU B O 1
ATOM 2030 N N . ALA B 1 80 ? -6.727 -11.281 -12.828 1 95.06 80 ALA B N 1
ATOM 2031 C CA . ALA B 1 80 ? -7.34 -10.984 -14.125 1 95.06 80 ALA B CA 1
ATOM 2032 C C . ALA B 1 80 ? -7.562 -12.266 -14.93 1 95.06 80 ALA B C 1
ATOM 2034 O O . ALA B 1 80 ? -8.617 -12.445 -15.539 1 95.06 80 ALA B O 1
ATOM 2035 N N . LYS B 1 81 ? -6.598 -13.141 -14.938 1 97.62 81 LYS B N 1
ATOM 2036 C CA . LYS B 1 81 ? -6.711 -14.398 -15.664 1 97.62 81 LYS B CA 1
ATOM 2037 C C . LYS B 1 81 ? -7.797 -15.289 -15.055 1 97.62 81 LYS B C 1
ATOM 2039 O O . LYS B 1 81 ? -8.523 -15.969 -15.781 1 97.62 81 LYS B O 1
ATOM 2044 N N 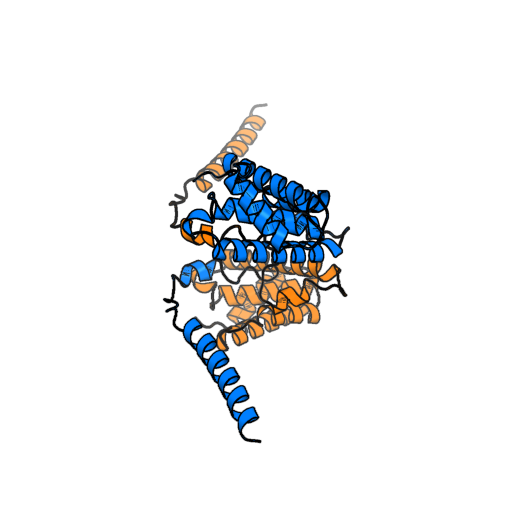. ALA B 1 82 ? -7.867 -15.328 -13.766 1 97.75 82 ALA B N 1
ATOM 2045 C CA . ALA B 1 82 ? -8.914 -16.094 -13.102 1 97.75 82 ALA B CA 1
ATOM 2046 C C . ALA B 1 82 ? -10.305 -15.57 -13.469 1 97.75 82 ALA B C 1
ATOM 2048 O O . ALA B 1 82 ? -11.211 -16.344 -13.766 1 97.75 82 ALA B O 1
ATOM 2049 N N . LYS B 1 83 ? -10.438 -14.25 -13.43 1 95.88 83 LYS B N 1
ATOM 2050 C CA . LYS B 1 83 ? -11.711 -13.617 -13.766 1 95.88 83 LYS B CA 1
ATOM 2051 C C . LYS B 1 83 ? -12.125 -13.953 -15.195 1 95.88 83 LYS B C 1
ATOM 2053 O O . LYS B 1 83 ? -13.32 -14.109 -15.477 1 95.88 83 LYS B O 1
ATOM 2058 N N . ASN B 1 84 ? -11.195 -14.117 -16.047 1 97.19 84 ASN B N 1
ATOM 2059 C CA . ASN B 1 84 ? -11.453 -14.391 -17.469 1 97.19 84 ASN B CA 1
ATOM 2060 C C . ASN B 1 84 ? -11.812 -15.859 -17.688 1 97.19 84 ASN B C 1
ATOM 2062 O O . ASN B 1 84 ? -12.469 -16.188 -18.672 1 97.19 84 ASN B O 1
ATOM 2066 N N . ASN B 1 85 ? -11.438 -16.703 -16.781 1 97.88 85 ASN B N 1
ATOM 2067 C CA . ASN B 1 85 ? -11.523 -18.141 -17.078 1 97.88 85 ASN B CA 1
ATOM 2068 C C . ASN B 1 85 ? -12.539 -18.828 -16.172 1 97.88 85 ASN B C 1
ATOM 2070 O O . ASN B 1 85 ? -12.938 -19.969 -16.438 1 97.88 85 ASN B O 1
ATOM 2074 N N . PHE B 1 86 ? -12.961 -18.172 -15.109 1 97.62 86 PHE B N 1
ATOM 2075 C CA . PHE B 1 86 ? -13.812 -18.844 -14.141 1 97.62 86 PHE B CA 1
ATOM 2076 C C . PHE B 1 86 ? -14.992 -17.953 -13.758 1 97.62 86 PHE B C 1
ATOM 2078 O O . PHE B 1 86 ? -14.891 -16.719 -13.781 1 97.62 86 PHE B O 1
ATOM 2085 N N . PRO B 1 87 ? -16.156 -18.609 -13.359 1 96.25 87 PRO B N 1
ATOM 2086 C CA . PRO B 1 87 ? -17.281 -17.812 -12.883 1 96.25 87 PRO B CA 1
ATOM 2087 C C . PRO B 1 87 ? -16.953 -17 -11.641 1 96.25 87 PRO B C 1
ATOM 2089 O O . PRO B 1 87 ? -16.203 -17.453 -10.773 1 96.25 87 PRO B O 1
ATOM 2092 N N . GLU B 1 88 ? -17.531 -15.875 -11.547 1 92.81 88 GLU B N 1
ATOM 2093 C CA . GLU B 1 88 ? -17.312 -14.938 -10.445 1 92.81 88 GLU B CA 1
ATOM 2094 C C . GLU B 1 88 ? -17.531 -15.609 -9.094 1 92.81 88 GLU B C 1
ATOM 2096 O O . GLU B 1 88 ? -16.812 -15.344 -8.133 1 92.81 88 GLU B O 1
ATOM 2101 N N . SER B 1 89 ? -18.5 -16.531 -9.055 1 93.56 89 SER B N 1
ATOM 2102 C CA . SER B 1 89 ? -18.875 -17.172 -7.801 1 93.56 89 SER B CA 1
ATOM 2103 C C . SER B 1 89 ? -17.766 -18.078 -7.289 1 93.56 89 SER B C 1
ATOM 2105 O O . SER B 1 89 ? -17.781 -18.516 -6.133 1 93.56 89 SER B O 1
ATOM 2107 N N . THR B 1 90 ? -16.719 -18.344 -8.117 1 95.75 90 THR B N 1
ATOM 2108 C CA . THR B 1 90 ? -15.688 -19.297 -7.734 1 95.75 90 THR B CA 1
ATOM 2109 C C . THR B 1 90 ? -14.391 -18.562 -7.363 1 95.75 90 THR B C 1
ATOM 2111 O O . THR B 1 90 ? -1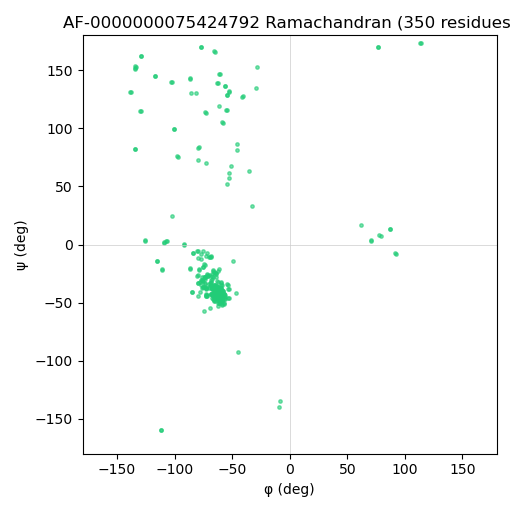3.414 -19.203 -6.965 1 95.75 90 THR B O 1
ATOM 2114 N N . LEU B 1 91 ? -14.398 -17.25 -7.383 1 94.38 91 LEU B N 1
ATOM 2115 C CA . LEU B 1 91 ? -13.172 -16.469 -7.223 1 94.38 91 LEU B CA 1
ATOM 2116 C C . LEU B 1 91 ? -12.781 -16.375 -5.754 1 94.38 91 LEU B C 1
ATOM 2118 O O . LEU B 1 91 ? -11.719 -15.844 -5.426 1 94.38 91 LEU B O 1
ATOM 2122 N N . HIS B 1 92 ? -13.648 -16.891 -4.922 1 92.5 92 HIS B N 1
ATOM 2123 C CA . HIS B 1 92 ? -13.32 -17.062 -3.512 1 92.5 92 HIS B CA 1
ATOM 2124 C C . HIS B 1 92 ? -13.625 -18.484 -3.035 1 92.5 92 HIS B C 1
ATOM 2126 O O . HIS B 1 92 ? -14.781 -18.906 -3.062 1 92.5 92 HIS B O 1
ATOM 2132 N N . ASN B 1 93 ? -12.578 -19.094 -2.705 1 95.69 93 ASN B N 1
ATOM 2133 C CA . ASN B 1 93 ? -12.648 -20.422 -2.104 1 95.69 93 ASN B CA 1
ATOM 2134 C C . ASN B 1 93 ? -13.086 -21.484 -3.115 1 95.69 93 ASN B C 1
ATOM 2136 O O . ASN B 1 93 ? -13.344 -22.625 -2.75 1 95.69 93 ASN B O 1
ATOM 2140 N N . GLY B 1 94 ? -13.266 -21.109 -4.359 1 97.62 94 GLY B N 1
ATOM 2141 C CA . GLY B 1 94 ? -13.648 -22.047 -5.414 1 97.62 94 GLY B CA 1
ATOM 2142 C C . GLY B 1 94 ? -12.547 -22.266 -6.434 1 97.62 94 GLY B C 1
ATOM 2143 O O . GLY B 1 94 ? -11.367 -22.062 -6.137 1 97.62 94 GLY B O 1
ATOM 2144 N N . SER B 1 95 ? -12.984 -22.75 -7.598 1 98.44 95 SER B N 1
ATOM 2145 C CA . SER B 1 95 ? -12.023 -23.156 -8.617 1 98.44 95 SER B CA 1
ATOM 2146 C C . SER B 1 95 ? -11.227 -21.969 -9.133 1 98.44 95 SER B C 1
ATOM 2148 O O . SER B 1 95 ? -10.031 -22.094 -9.422 1 98.44 95 SER B O 1
ATOM 2150 N N . GLY B 1 96 ? -11.898 -20.828 -9.297 1 98.25 96 GLY B N 1
ATOM 2151 C CA . GLY B 1 96 ? -11.172 -19.641 -9.727 1 98.25 96 GLY B CA 1
ATOM 2152 C C . GLY B 1 96 ? -10.117 -19.188 -8.734 1 98.25 96 GLY B C 1
ATOM 2153 O O . GLY B 1 96 ? -9.039 -18.75 -9.125 1 98.25 96 GLY B O 1
ATOM 2154 N N . ASP B 1 97 ? -10.445 -19.344 -7.441 1 97.69 97 ASP B N 1
ATOM 2155 C CA . ASP B 1 97 ? -9.508 -19 -6.375 1 97.69 97 ASP B CA 1
ATOM 2156 C C . ASP B 1 97 ? -8.32 -19.953 -6.359 1 97.69 97 ASP B C 1
ATOM 2158 O O . ASP B 1 97 ? -7.176 -19.531 -6.234 1 97.69 97 ASP B O 1
ATOM 2162 N N . ALA B 1 98 ? -8.656 -21.188 -6.531 1 98.69 98 ALA B N 1
ATOM 2163 C CA . ALA B 1 98 ? -7.613 -22.203 -6.574 1 98.69 98 ALA B CA 1
ATOM 2164 C C . ALA B 1 98 ? -6.652 -21.969 -7.734 1 98.69 98 ALA B C 1
ATOM 2166 O O . ALA B 1 98 ? -5.434 -21.984 -7.551 1 98.69 98 ALA B O 1
ATOM 2167 N N . TYR B 1 99 ? -7.25 -21.734 -8.828 1 98.69 99 TYR B N 1
ATOM 2168 C CA . TYR B 1 99 ? -6.449 -21.438 -10.016 1 98.69 99 TYR B CA 1
ATOM 2169 C C . TYR B 1 99 ? -5.594 -20.203 -9.797 1 98.69 99 TYR B C 1
ATOM 2171 O O . TYR B 1 99 ? -4.406 -20.188 -10.125 1 98.69 99 TYR B O 1
ATOM 2179 N N . ARG B 1 100 ? -6.184 -19.094 -9.281 1 98.44 100 ARG B N 1
ATOM 2180 C CA . ARG B 1 100 ? -5.488 -17.828 -9.086 1 98.44 100 ARG B CA 1
ATOM 2181 C C . ARG B 1 100 ? -4.262 -18 -8.203 1 98.44 100 ARG B C 1
ATOM 2183 O O . ARG B 1 100 ? -3.201 -17.438 -8.477 1 98.44 100 ARG B O 1
ATOM 2190 N N . HIS B 1 101 ? -4.359 -18.766 -7.113 1 98.62 101 HIS B N 1
ATOM 2191 C CA . HIS B 1 101 ? -3.242 -19.031 -6.211 1 98.62 101 HIS B CA 1
ATOM 2192 C C . HIS B 1 101 ? -2.164 -19.859 -6.898 1 98.62 101 HIS B C 1
ATOM 2194 O O . HIS B 1 101 ? -0.972 -19.562 -6.77 1 98.62 101 HIS B O 1
ATOM 2200 N N . CYS B 1 102 ? -2.559 -20.844 -7.641 1 98.94 102 CYS B N 1
ATOM 2201 C CA . CYS B 1 102 ? -1.618 -21.656 -8.398 1 98.94 102 CYS B CA 1
ATOM 2202 C C . CYS B 1 102 ? -0.854 -20.812 -9.414 1 98.94 102 CYS B C 1
ATOM 2204 O O . CYS B 1 102 ? 0.378 -20.828 -9.438 1 98.94 102 CYS B O 1
ATOM 2206 N N . TYR B 1 103 ? -1.604 -20.078 -10.148 1 98.88 103 TYR B N 1
ATOM 2207 C CA . TYR B 1 103 ? -1.011 -19.297 -11.227 1 98.88 103 TYR B CA 1
ATOM 2208 C C . TYR B 1 103 ? -0.115 -18.188 -10.664 1 98.88 103 TYR B C 1
ATOM 2210 O O . TYR B 1 103 ? 1.002 -17.984 -11.141 1 98.88 103 TYR B O 1
ATOM 2218 N N . TRP B 1 104 ? -0.584 -17.453 -9.656 1 98.56 104 TRP B N 1
ATOM 2219 C CA . TRP B 1 104 ? 0.222 -16.422 -9.023 1 98.56 104 TRP B CA 1
ATOM 2220 C C . TRP B 1 104 ? 1.531 -17 -8.492 1 98.56 104 TRP B C 1
ATOM 2222 O O . TRP B 1 104 ? 2.607 -16.453 -8.766 1 98.56 104 TRP B O 1
ATOM 2232 N N . SER B 1 105 ? 1.432 -18.141 -7.797 1 98.88 105 SER B N 1
ATOM 2233 C CA . SER B 1 105 ? 2.623 -18.766 -7.223 1 98.88 105 SER B CA 1
ATOM 2234 C C . SER B 1 105 ? 3.574 -19.25 -8.312 1 98.88 105 SER B C 1
ATOM 2236 O O . SER B 1 105 ? 4.797 -19.188 -8.148 1 98.88 105 SER B O 1
ATOM 2238 N N . GLY B 1 106 ? 3.049 -19.703 -9.406 1 98.94 106 GLY B N 1
ATOM 2239 C CA . GLY B 1 106 ? 3.883 -20.047 -10.547 1 98.94 106 GLY B CA 1
ATOM 2240 C C . GLY B 1 106 ? 4.605 -18.859 -11.148 1 98.94 106 GLY B C 1
ATOM 2241 O O . GLY B 1 106 ? 5.805 -18.938 -11.43 1 98.94 106 GLY B O 1
ATOM 2242 N N . LEU B 1 107 ? 3.891 -17.766 -11.312 1 98.81 107 LEU B N 1
ATOM 2243 C CA . LEU B 1 107 ? 4.512 -16.547 -11.812 1 98.81 107 LEU B CA 1
ATOM 2244 C C . LEU B 1 107 ? 5.621 -16.078 -10.883 1 98.81 107 LEU B C 1
ATOM 2246 O O . LEU B 1 107 ? 6.688 -15.664 -11.344 1 98.81 107 LEU B O 1
ATOM 2250 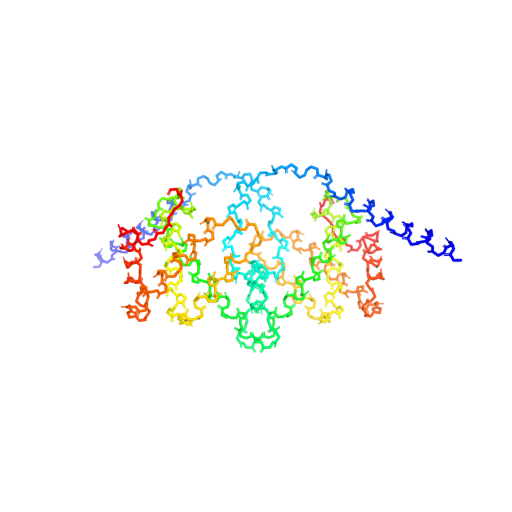N N . LEU B 1 108 ? 5.348 -16.125 -9.594 1 98.75 108 LEU B N 1
ATOM 2251 C CA . LEU B 1 108 ? 6.355 -15.758 -8.609 1 98.75 108 LEU B CA 1
ATOM 2252 C C . LEU B 1 108 ? 7.582 -16.656 -8.719 1 98.75 108 LEU B C 1
ATOM 2254 O O . LEU B 1 108 ? 8.711 -16.203 -8.539 1 98.75 108 LEU B O 1
ATOM 2258 N N . THR B 1 109 ? 7.352 -17.891 -8.992 1 98.94 109 THR B N 1
ATOM 2259 C CA . THR B 1 109 ? 8.445 -18.844 -9.148 1 98.94 109 THR B CA 1
ATOM 2260 C C . THR B 1 109 ? 9.312 -18.484 -10.359 1 98.94 109 THR B C 1
ATOM 2262 O O . THR B 1 109 ? 10.539 -18.516 -10.281 1 98.94 109 THR B O 1
ATOM 2265 N N . PHE B 1 110 ? 8.648 -18.125 -11.43 1 98.81 110 PHE B N 1
ATOM 2266 C CA . PHE B 1 110 ? 9.398 -17.672 -12.594 1 98.81 110 PHE B CA 1
ATOM 2267 C C . PHE B 1 110 ? 10.266 -16.469 -12.242 1 98.81 110 PHE B C 1
ATOM 2269 O O . PHE B 1 110 ? 11.414 -16.375 -12.672 1 98.81 110 PHE B O 1
ATOM 2276 N N . GLU B 1 111 ? 9.711 -15.578 -11.414 1 98.44 111 GLU B N 1
ATOM 2277 C CA . GLU B 1 111 ? 10.344 -14.281 -11.164 1 98.44 111 GLU B CA 1
ATOM 2278 C C . GLU B 1 111 ? 11.391 -14.391 -10.055 1 98.44 111 GLU B C 1
ATOM 2280 O O . GLU B 1 111 ? 12.477 -13.812 -10.164 1 98.44 111 GLU B O 1
ATOM 2285 N N . PHE B 1 112 ? 11.109 -15.164 -8.961 1 98.44 112 PHE B N 1
ATOM 2286 C CA . PHE B 1 112 ? 11.898 -15.062 -7.734 1 98.44 112 PHE B CA 1
ATOM 2287 C C . PHE B 1 112 ? 12.422 -16.438 -7.32 1 98.44 112 PHE B C 1
ATOM 2289 O O . PHE B 1 112 ? 13.031 -16.578 -6.258 1 98.44 112 PHE B O 1
ATOM 2296 N N . GLY B 1 113 ? 12.156 -17.516 -8.141 1 98.56 113 GLY B N 1
ATOM 2297 C CA . GLY B 1 113 ? 12.508 -18.875 -7.75 1 98.56 113 GLY B CA 1
ATOM 2298 C C . GLY B 1 113 ? 11.555 -19.469 -6.734 1 98.56 113 GLY B C 1
ATOM 2299 O O . GLY B 1 113 ? 10.688 -18.766 -6.199 1 98.56 113 GLY B O 1
ATOM 2300 N N . VAL B 1 114 ? 11.711 -20.734 -6.508 1 98.75 114 VAL B N 1
ATOM 2301 C CA . VAL B 1 114 ? 10.812 -21.484 -5.641 1 98.75 114 VAL B CA 1
ATOM 2302 C C . VAL B 1 114 ? 10.836 -20.891 -4.23 1 98.75 114 VAL B C 1
ATOM 2304 O O . VAL B 1 114 ? 9.781 -20.688 -3.627 1 98.75 114 VAL B O 1
ATOM 2307 N N . SER B 1 115 ? 12.008 -20.594 -3.746 1 98.62 115 SER B N 1
ATOM 2308 C CA . SER B 1 115 ? 12.141 -20.078 -2.389 1 98.62 115 SER B CA 1
ATOM 2309 C C . SER B 1 115 ? 11.492 -18.703 -2.26 1 98.62 115 SER B C 1
ATOM 2311 O O . SER B 1 115 ? 10.812 -18.422 -1.27 1 98.62 115 SER B O 1
ATOM 2313 N N . GLY B 1 116 ? 11.727 -17.781 -3.219 1 98.5 116 GLY B N 1
ATOM 2314 C CA . GLY B 1 116 ? 11.094 -16.484 -3.211 1 98.5 116 GLY B CA 1
ATOM 2315 C C . GLY B 1 116 ? 9.578 -16.547 -3.283 1 98.5 116 GLY B C 1
ATOM 2316 O O . GLY B 1 116 ? 8.883 -15.867 -2.533 1 98.5 116 GLY B O 1
ATOM 2317 N N . ALA B 1 117 ? 9.109 -17.469 -4.141 1 98.81 117 ALA B N 1
ATOM 2318 C CA . ALA B 1 117 ? 7.664 -17.656 -4.297 1 98.81 117 ALA B CA 1
ATOM 2319 C C . ALA B 1 117 ? 7.035 -18.141 -3 1 98.81 117 ALA B C 1
ATOM 2321 O O . ALA B 1 117 ? 5.973 -17.672 -2.594 1 98.81 117 ALA B O 1
ATOM 2322 N N . LYS B 1 118 ? 7.695 -19.078 -2.381 1 98.81 118 LYS B N 1
ATOM 2323 C CA . LYS B 1 118 ? 7.203 -19.594 -1.101 1 98.81 118 LYS B CA 1
ATOM 2324 C C . LYS B 1 118 ? 7.152 -18.469 -0.057 1 98.81 118 LYS B C 1
ATOM 2326 O O . LYS B 1 118 ? 6.203 -18.391 0.724 1 98.81 118 LYS B O 1
ATOM 2331 N N . GLY B 1 119 ? 8.195 -17.672 0.013 1 98.31 119 GLY B N 1
ATOM 2332 C CA . GLY B 1 119 ? 8.227 -16.562 0.951 1 98.31 119 GLY B CA 1
ATOM 2333 C C . GLY B 1 119 ? 7.062 -15.602 0.77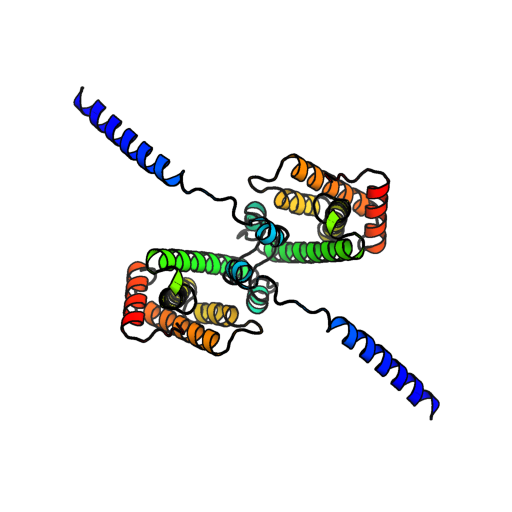3 1 98.31 119 GLY B C 1
ATOM 2334 O O . GLY B 1 119 ? 6.402 -15.234 1.745 1 98.31 119 GLY B O 1
ATOM 2335 N N . PHE B 1 120 ? 6.844 -15.156 -0.491 1 97.5 120 PHE B N 1
ATOM 2336 C CA . PHE B 1 120 ? 5.73 -14.258 -0.772 1 97.5 120 PHE B CA 1
ATOM 2337 C C . PHE B 1 120 ? 4.402 -14.906 -0.405 1 97.5 120 PHE B C 1
ATOM 2339 O O . PHE B 1 120 ? 3.551 -14.281 0.227 1 97.5 120 PHE B O 1
ATOM 2346 N N . GLY B 1 121 ? 4.23 -16.141 -0.81 1 97.75 121 GLY B N 1
ATOM 2347 C CA . GLY B 1 121 ? 2.998 -16.859 -0.517 1 97.75 121 GLY B CA 1
ATOM 2348 C C . GLY B 1 121 ? 2.754 -17.031 0.969 1 97.75 121 GLY B C 1
ATOM 2349 O O . GLY B 1 121 ? 1.645 -16.797 1.454 1 97.75 121 GLY B O 1
ATOM 2350 N N . ASP B 1 122 ? 3.795 -17.5 1.7 1 97.94 122 ASP B N 1
ATOM 2351 C CA . ASP B 1 122 ? 3.67 -17.734 3.137 1 97.94 122 ASP B CA 1
ATOM 2352 C C . ASP B 1 122 ? 3.289 -16.438 3.861 1 97.94 122 ASP B C 1
ATOM 2354 O O . ASP B 1 122 ? 2.396 -16.438 4.711 1 97.94 122 ASP B O 1
ATOM 2358 N N . ARG B 1 123 ? 3.93 -15.344 3.561 1 95.88 123 ARG B N 1
ATOM 2359 C CA . ARG B 1 123 ? 3.635 -14.07 4.203 1 95.88 123 ARG B CA 1
ATOM 2360 C C . ARG B 1 123 ? 2.217 -13.609 3.881 1 95.88 123 ARG B C 1
ATOM 2362 O O . ARG B 1 123 ? 1.531 -13.047 4.738 1 95.88 123 ARG B O 1
ATOM 2369 N N . HIS B 1 124 ? 1.79 -13.805 2.637 1 94.94 124 HIS B N 1
ATOM 2370 C CA . HIS B 1 124 ? 0.45 -13.414 2.213 1 94.94 124 HIS B CA 1
ATOM 2371 C C . HIS B 1 124 ? -0.617 -14.125 3.043 1 94.94 124 HIS B C 1
ATOM 2373 O O . HIS B 1 124 ? -1.661 -13.547 3.346 1 94.94 124 HIS B O 1
ATOM 2379 N N . GLU B 1 125 ? -0.311 -15.359 3.408 1 95.38 125 GLU B N 1
ATOM 2380 C CA . GLU B 1 125 ? -1.306 -16.156 4.129 1 95.38 125 GLU B CA 1
ATOM 2381 C C . GLU B 1 125 ? -1.142 -15.992 5.637 1 95.38 125 GLU B C 1
ATOM 2383 O O . GLU B 1 125 ? -1.868 -16.625 6.414 1 95.38 125 GLU B O 1
ATOM 2388 N N . ASP B 1 126 ? -0.172 -15.195 6.035 1 93.19 126 ASP B N 1
ATOM 2389 C CA . ASP B 1 126 ? 0.13 -15.055 7.453 1 93.19 126 ASP B CA 1
ATOM 2390 C C . ASP B 1 126 ? -0.54 -13.812 8.039 1 93.19 126 ASP B C 1
ATOM 2392 O O . ASP B 1 126 ? 0.106 -12.773 8.211 1 93.19 126 ASP B O 1
ATOM 2396 N N . TYR B 1 127 ? -1.729 -13.773 8.273 1 87.25 127 TYR B N 1
ATOM 2397 C CA . TYR B 1 127 ? -2.445 -12.703 8.961 1 87.25 127 TYR B CA 1
ATOM 2398 C C . TYR B 1 127 ? -3.391 -13.266 10.016 1 87.25 127 TYR B C 1
ATOM 2400 O O . TYR B 1 127 ? -3.877 -14.391 9.891 1 87.25 127 TYR B O 1
ATOM 2408 N N . PRO B 1 128 ? -3.605 -12.406 10.992 1 84.25 128 PRO B N 1
ATOM 2409 C CA . PRO B 1 128 ? -4.453 -12.883 12.086 1 84.25 128 PRO B CA 1
ATOM 2410 C C . PRO B 1 128 ? -5.871 -13.219 11.625 1 84.25 128 PRO B C 1
ATOM 2412 O O . PRO B 1 128 ? -6.398 -12.586 10.711 1 84.25 128 PRO B O 1
ATOM 2415 N N . LYS B 1 129 ? -6.477 -14.188 12.023 1 85.94 129 LYS B N 1
ATOM 2416 C CA . LYS B 1 129 ? -7.863 -14.609 11.844 1 85.94 129 LYS B CA 1
ATOM 2417 C C . LYS B 1 129 ? -8.07 -15.242 10.477 1 85.94 129 LYS B C 1
ATOM 2419 O O . LYS B 1 129 ? -9.211 -15.422 10.031 1 85.94 129 LYS B O 1
ATOM 2424 N N . ASN B 1 130 ? -6.953 -15.453 9.734 1 88.81 130 ASN B N 1
ATOM 2425 C CA . ASN B 1 130 ? -7.086 -16.312 8.562 1 88.81 130 ASN B CA 1
ATOM 2426 C C . ASN B 1 130 ? -7.672 -17.672 8.93 1 88.81 130 ASN B C 1
ATOM 2428 O O . ASN B 1 130 ? -7.059 -18.438 9.68 1 88.81 130 ASN B O 1
ATOM 2432 N N . PRO B 1 131 ? -8.898 -17.953 8.375 1 91.38 131 PRO B N 1
ATOM 2433 C CA . PRO B 1 131 ? -9.453 -19.266 8.719 1 91.38 131 PRO B CA 1
ATOM 2434 C C . PRO B 1 131 ? -8.523 -20.406 8.367 1 91.38 131 PRO B C 1
ATOM 2436 O O . PRO B 1 131 ? -7.941 -20.438 7.277 1 91.38 131 PRO B O 1
ATOM 2439 N N . SER B 1 132 ? -8.352 -21.391 9.234 1 93.25 132 SER B N 1
ATOM 2440 C CA . SER B 1 132 ? -7.352 -22.453 9.086 1 93.25 132 SER B CA 1
ATOM 2441 C C . SER B 1 132 ? -7.566 -23.234 7.797 1 93.25 132 SER B C 1
ATOM 2443 O O . SER B 1 132 ? -6.602 -23.578 7.113 1 93.25 132 SER B O 1
ATOM 2445 N N . GLY B 1 133 ? -8.812 -23.562 7.453 1 95.56 133 GLY B N 1
ATOM 2446 C CA . GLY B 1 133 ? -9.102 -24.281 6.223 1 95.56 133 GLY B CA 1
ATOM 2447 C C . GLY B 1 133 ? -8.719 -23.5 4.977 1 95.56 133 GLY B C 1
ATOM 2448 O O . GLY B 1 133 ? -8.172 -24.078 4.027 1 95.56 133 GLY B O 1
ATOM 2449 N N . GLU B 1 134 ? -9 -22.188 5.008 1 94.75 134 GLU B N 1
ATOM 2450 C CA . GLU B 1 134 ? -8.648 -21.344 3.873 1 94.75 134 GLU B CA 1
ATOM 2451 C C . GLU B 1 134 ? -7.133 -21.219 3.729 1 94.75 134 GLU B C 1
ATOM 2453 O O . GLU B 1 134 ? -6.602 -21.297 2.621 1 94.75 134 GLU B O 1
ATOM 2458 N N . LYS B 1 135 ? -6.496 -21.031 4.867 1 96.06 135 LYS B N 1
ATOM 2459 C CA . LYS B 1 135 ? -5.043 -20.922 4.855 1 96.06 135 LYS B CA 1
ATOM 2460 C C . LYS B 1 135 ? -4.406 -22.188 4.277 1 96.06 135 LYS B C 1
ATOM 2462 O O . LYS B 1 135 ? -3.525 -22.109 3.416 1 96.06 135 LYS B O 1
ATOM 2467 N N . ALA B 1 136 ? -4.828 -23.328 4.754 1 97.56 136 ALA B N 1
ATOM 2468 C CA . ALA B 1 136 ? -4.289 -24.594 4.273 1 97.56 136 ALA B CA 1
ATOM 2469 C C . ALA B 1 136 ? -4.531 -24.766 2.777 1 97.56 136 ALA B C 1
ATOM 2471 O O . ALA B 1 136 ? -3.652 -25.234 2.047 1 97.56 136 ALA B O 1
ATOM 2472 N N . MET B 1 137 ? -5.773 -24.406 2.35 1 98 137 MET B N 1
ATOM 2473 C CA . MET B 1 137 ? -6.145 -24.484 0.938 1 98 137 MET B CA 1
ATOM 2474 C C . MET B 1 137 ? -5.219 -23.625 0.086 1 98 137 MET B C 1
ATOM 2476 O O . MET B 1 137 ? -4.648 -24.094 -0.897 1 98 137 MET B O 1
ATOM 2480 N N . ASP B 1 138 ? -5.031 -22.375 0.53 1 97.69 138 ASP B N 1
ATOM 2481 C CA . ASP B 1 138 ? -4.238 -21.422 -0.235 1 97.69 138 ASP B CA 1
ATOM 2482 C C . ASP B 1 138 ? -2.766 -21.828 -0.263 1 97.69 138 ASP B C 1
ATOM 2484 O O . ASP B 1 138 ? -2.105 -21.719 -1.299 1 97.69 138 ASP B O 1
ATOM 2488 N N . LEU B 1 139 ? -2.26 -22.359 0.872 1 98.5 139 LEU B N 1
ATOM 2489 C CA . LEU B 1 139 ? -0.876 -22.828 0.93 1 98.5 139 LEU B CA 1
ATOM 2490 C C . LEU B 1 139 ? -0.663 -24.031 0.011 1 98.5 139 LEU B C 1
ATOM 2492 O O . LEU B 1 139 ? 0.372 -24.125 -0.651 1 98.5 139 LEU B O 1
ATOM 2496 N N . ASN B 1 140 ? -1.578 -24.922 0.013 1 98.88 140 ASN B N 1
ATOM 2497 C CA . ASN B 1 140 ? -1.5 -26.047 -0.905 1 98.88 140 ASN B CA 1
ATOM 2498 C C . ASN B 1 140 ? -1.462 -25.594 -2.359 1 98.88 140 ASN B C 1
ATOM 2500 O O . ASN B 1 140 ? -0.594 -26.016 -3.127 1 98.88 140 ASN B O 1
ATOM 2504 N N . ASN B 1 141 ? -2.459 -24.734 -2.693 1 98.88 141 ASN B N 1
ATOM 2505 C CA . ASN B 1 141 ? -2.566 -24.297 -4.082 1 98.88 141 ASN B CA 1
ATOM 2506 C C . ASN B 1 141 ? -1.323 -23.531 -4.523 1 98.88 141 ASN B C 1
ATOM 2508 O O . ASN B 1 141 ? -0.872 -23.672 -5.664 1 98.88 141 ASN B O 1
ATOM 2512 N N . ASN B 1 142 ? -0.759 -22.734 -3.604 1 98.88 142 ASN B N 1
ATOM 2513 C CA . ASN B 1 142 ? 0.523 -22.094 -3.863 1 98.88 142 ASN B CA 1
ATOM 2514 C C . ASN B 1 142 ? 1.628 -23.109 -4.109 1 98.88 142 ASN B C 1
ATOM 2516 O O . ASN B 1 142 ? 2.445 -22.953 -5.016 1 98.88 142 ASN B O 1
ATOM 2520 N N . ASN B 1 143 ? 1.685 -24.141 -3.301 1 98.94 143 ASN B N 1
ATOM 2521 C CA . ASN B 1 143 ? 2.699 -25.188 -3.449 1 98.94 143 ASN B CA 1
ATOM 2522 C C . ASN B 1 143 ? 2.596 -25.875 -4.805 1 98.94 143 ASN B C 1
ATOM 2524 O O . ASN B 1 143 ? 3.611 -26.125 -5.457 1 98.94 143 ASN B O 1
ATOM 2528 N N . VAL B 1 144 ? 1.409 -26.156 -5.172 1 98.94 144 VAL B N 1
ATOM 2529 C CA . VAL B 1 144 ? 1.208 -26.781 -6.477 1 98.94 144 VAL B CA 1
ATOM 2530 C C . VAL B 1 144 ? 1.692 -25.844 -7.578 1 98.94 144 VAL B C 1
ATOM 2532 O O . VAL B 1 144 ? 2.342 -26.281 -8.531 1 98.94 144 VAL B O 1
ATOM 2535 N N . GLY B 1 145 ? 1.379 -24.547 -7.457 1 98.94 145 GLY B N 1
ATOM 2536 C CA . GLY B 1 145 ? 1.853 -23.578 -8.43 1 98.94 145 GLY B CA 1
ATOM 2537 C C . GLY B 1 145 ? 3.363 -23.562 -8.57 1 98.94 145 GLY B C 1
ATOM 2538 O O . GLY B 1 145 ? 3.885 -23.516 -9.688 1 98.94 145 GLY B O 1
ATOM 2539 N N . ARG B 1 146 ? 4.078 -23.594 -7.434 1 98.94 146 ARG B N 1
ATOM 2540 C CA . ARG B 1 146 ? 5.535 -23.625 -7.473 1 98.94 146 ARG B CA 1
ATOM 2541 C C . ARG B 1 146 ? 6.027 -24.906 -8.148 1 98.94 146 ARG B C 1
ATOM 2543 O O . ARG B 1 146 ? 6.973 -24.875 -8.945 1 98.94 146 ARG B O 1
ATOM 2550 N N . THR B 1 147 ? 5.379 -25.984 -7.875 1 98.81 147 THR B N 1
ATOM 2551 C CA . THR B 1 147 ? 5.766 -27.281 -8.406 1 98.81 147 THR B CA 1
ATOM 2552 C C . THR B 1 147 ? 5.59 -27.328 -9.922 1 98.81 147 THR B C 1
ATOM 2554 O O . THR B 1 147 ? 6.516 -27.703 -10.648 1 98.81 147 THR B O 1
ATOM 2557 N N . VAL B 1 148 ? 4.453 -26.891 -10.414 1 98.62 148 VAL B N 1
ATOM 2558 C CA . VAL B 1 148 ? 4.203 -27 -11.852 1 98.62 148 VAL B CA 1
ATOM 2559 C C . VAL B 1 148 ? 5.102 -26.016 -12.602 1 98.62 148 VAL B C 1
ATOM 2561 O O . VAL B 1 148 ? 5.594 -26.312 -13.688 1 98.62 148 VAL B O 1
ATOM 2564 N N . ALA B 1 149 ? 5.309 -24.844 -12.023 1 98.88 149 ALA B N 1
ATOM 2565 C CA . ALA B 1 149 ? 6.164 -23.859 -12.68 1 98.88 149 ALA B CA 1
ATOM 2566 C C . ALA B 1 149 ? 7.59 -24.391 -12.828 1 98.88 149 ALA B C 1
ATOM 2568 O O . ALA B 1 149 ? 8.273 -24.078 -13.805 1 98.88 149 ALA B O 1
ATOM 2569 N N . SER B 1 150 ? 8.023 -25.219 -11.859 1 98.69 150 SER B N 1
ATOM 2570 C CA . SER B 1 150 ? 9.391 -25.734 -11.859 1 98.69 150 SER B CA 1
ATOM 2571 C C . SER B 1 150 ? 9.594 -26.734 -12.992 1 98.69 150 SER B C 1
ATOM 2573 O O . SER B 1 150 ? 10.727 -27.078 -13.328 1 98.69 150 SER B O 1
ATOM 2575 N N . GLN B 1 151 ? 8.516 -27.094 -13.586 1 98.25 151 GLN B N 1
ATOM 2576 C CA . GLN B 1 151 ? 8.562 -28.109 -14.641 1 98.25 151 GLN B CA 1
ATOM 2577 C C . GLN B 1 151 ? 8.305 -27.484 -16.016 1 98.25 151 GLN B C 1
ATOM 2579 O O . GLN B 1 151 ? 8.219 -28.203 -17.016 1 98.25 151 GLN B O 1
ATOM 2584 N N . ILE B 1 152 ? 8.125 -26.188 -16.016 1 98.06 152 ILE B N 1
ATOM 2585 C CA . ILE B 1 152 ? 7.797 -25.438 -17.234 1 98.06 152 ILE B CA 1
ATOM 2586 C C . ILE B 1 152 ? 8.922 -24.453 -17.547 1 98.06 152 ILE B C 1
ATOM 2588 O O . ILE B 1 152 ? 9.562 -23.922 -16.641 1 98.06 152 ILE B O 1
ATOM 2592 N N . LYS B 1 153 ? 9.133 -24.281 -18.906 1 97.62 153 LYS B N 1
ATOM 2593 C CA . LYS B 1 153 ? 10.109 -23.281 -19.312 1 97.62 153 LYS B CA 1
ATOM 2594 C C . LYS B 1 153 ? 9.805 -21.922 -18.656 1 97.62 153 LYS B C 1
ATOM 2596 O O . LYS B 1 153 ? 8.664 -21.453 -18.688 1 97.62 153 LYS B O 1
ATOM 2601 N N . LYS B 1 154 ? 10.891 -21.375 -18.078 1 97.75 154 LYS B N 1
ATOM 2602 C CA . LYS B 1 154 ? 10.711 -20.094 -17.406 1 97.75 154 LYS B CA 1
ATOM 2603 C C . LYS B 1 154 ? 10.086 -19.062 -18.328 1 97.75 154 LYS B C 1
ATOM 2605 O O . LYS B 1 154 ? 10.5 -18.906 -19.484 1 97.75 154 LYS B O 1
ATOM 2610 N N . GLY B 1 155 ? 9.008 -18.438 -17.828 1 97.88 155 GLY B N 1
ATOM 2611 C CA . GLY B 1 155 ? 8.391 -17.359 -18.578 1 97.88 155 GLY B CA 1
ATOM 2612 C C . GLY B 1 155 ? 7.281 -17.844 -19.5 1 97.88 155 GLY B C 1
ATOM 2613 O O . GLY B 1 155 ? 6.551 -17.031 -20.062 1 97.88 155 GLY B O 1
ATOM 2614 N N . ASP B 1 156 ? 7.086 -19.125 -19.641 1 98.69 156 ASP B N 1
ATOM 2615 C CA . ASP B 1 156 ? 6 -19.641 -20.469 1 98.69 156 ASP B CA 1
ATOM 2616 C C . ASP B 1 156 ? 4.668 -19.594 -19.719 1 98.69 156 ASP B C 1
ATOM 2618 O O . ASP B 1 156 ? 4.188 -20.609 -19.234 1 98.69 156 ASP B O 1
ATOM 2622 N N . LYS B 1 157 ? 4.066 -18.5 -19.734 1 98.75 157 LYS B N 1
ATOM 2623 C CA . LYS B 1 157 ? 2.867 -18.234 -18.953 1 98.75 157 LYS B CA 1
ATOM 2624 C C . LYS B 1 157 ? 1.68 -19.047 -19.453 1 98.75 157 LYS B C 1
ATOM 2626 O O . LYS B 1 157 ? 0.814 -19.438 -18.672 1 98.75 157 LYS B O 1
ATOM 2631 N N . ASN B 1 158 ? 1.653 -19.281 -20.75 1 98.56 158 ASN B N 1
ATOM 2632 C CA . ASN B 1 158 ? 0.57 -20.094 -21.297 1 98.56 158 ASN B CA 1
ATOM 2633 C C . ASN B 1 158 ? 0.643 -21.531 -20.781 1 98.56 158 ASN B C 1
ATOM 2635 O O . ASN B 1 158 ? -0.373 -22.109 -20.391 1 98.56 158 ASN B O 1
ATOM 2639 N N . ALA B 1 159 ? 1.813 -22.047 -20.828 1 98.81 159 ALA B N 1
ATOM 2640 C CA . ALA B 1 159 ? 1.996 -23.391 -20.297 1 98.81 159 ALA B CA 1
ATOM 2641 C C . ALA B 1 159 ? 1.684 -23.453 -18.812 1 98.81 159 ALA B C 1
ATOM 2643 O O . ALA B 1 159 ? 1.111 -24.438 -18.328 1 98.81 159 ALA B O 1
ATOM 2644 N N . LEU B 1 160 ? 2.068 -22.406 -18.094 1 98.88 160 LEU B N 1
ATOM 2645 C CA . LEU B 1 160 ? 1.777 -22.344 -16.656 1 98.88 160 LEU B CA 1
ATOM 2646 C C . LEU B 1 160 ? 0.272 -22.344 -16.406 1 98.88 160 LEU B C 1
ATOM 2648 O O . LEU B 1 160 ? -0.214 -23.094 -15.562 1 98.88 160 LEU B O 1
ATOM 2652 N N . SER B 1 161 ? -0.439 -21.547 -17.141 1 98.88 161 SER B N 1
ATOM 2653 C CA . SER B 1 161 ? -1.892 -21.5 -17 1 98.88 161 SER B CA 1
ATOM 2654 C C . SER B 1 161 ? -2.523 -22.859 -17.281 1 98.88 161 SER B C 1
ATOM 2656 O O . SER B 1 161 ? -3.393 -23.297 -16.531 1 98.88 161 SER B O 1
ATOM 2658 N N . ALA B 1 162 ? -2.109 -23.5 -18.344 1 98.81 162 ALA B N 1
ATOM 2659 C CA . ALA B 1 162 ? -2.635 -24.812 -18.703 1 98.81 162 ALA B CA 1
ATOM 2660 C C . ALA B 1 162 ? -2.332 -25.844 -17.625 1 98.81 162 ALA B C 1
ATOM 2662 O O . ALA B 1 162 ? -3.182 -26.672 -17.297 1 98.81 162 ALA B O 1
ATOM 2663 N N . ALA B 1 163 ? -1.122 -25.766 -17.109 1 98.88 163 ALA B N 1
ATOM 2664 C CA . ALA B 1 163 ? -0.719 -26.703 -16.062 1 98.88 163 ALA B CA 1
ATOM 2665 C C . ALA B 1 163 ? -1.553 -26.516 -14.805 1 98.88 163 ALA B C 1
ATOM 2667 O O . ALA B 1 163 ? -1.912 -27.484 -14.141 1 98.88 163 ALA B O 1
ATOM 2668 N N . CYS B 1 164 ? -1.88 -25.281 -14.422 1 98.88 164 CYS B N 1
ATOM 2669 C CA . CYS B 1 164 ? -2.705 -25 -13.25 1 98.88 164 CYS B CA 1
ATOM 2670 C C . CYS B 1 164 ? -4.133 -25.484 -13.461 1 98.88 164 CYS B C 1
ATOM 2672 O O . CYS B 1 164 ? -4.75 -26.031 -12.547 1 98.88 164 CYS B O 1
ATOM 2674 N N . LYS B 1 165 ? -4.637 -25.344 -14.656 1 98.81 165 LYS B N 1
ATOM 2675 C CA . LYS B 1 165 ? -5.961 -25.875 -14.969 1 98.81 165 LYS B CA 1
ATOM 2676 C C . LYS B 1 165 ? -5.984 -27.391 -14.898 1 98.81 165 LYS B C 1
ATOM 2678 O O . LYS B 1 165 ? -6.938 -27.984 -14.383 1 98.81 165 LYS B O 1
ATOM 2683 N N . GLN B 1 166 ? -4.98 -27.984 -15.453 1 98.81 166 GLN B N 1
ATOM 2684 C CA . GLN B 1 166 ? -4.883 -29.453 -15.375 1 98.81 166 GLN B CA 1
ATOM 2685 C C . GLN B 1 166 ? -4.805 -29.922 -13.922 1 98.81 166 GLN B C 1
ATOM 2687 O O . GLN B 1 166 ? -5.406 -30.922 -13.562 1 98.81 166 GLN B O 1
ATOM 2692 N N . ALA B 1 167 ? -4.012 -29.156 -13.125 1 98.88 167 ALA B N 1
ATOM 2693 C CA . ALA B 1 167 ? -3.912 -29.484 -11.703 1 98.88 167 ALA B CA 1
ATOM 2694 C C . ALA B 1 167 ? -5.277 -29.422 -11.023 1 98.88 167 ALA B C 1
ATOM 2696 O O . ALA B 1 167 ? -5.574 -30.203 -10.125 1 98.88 167 ALA B O 1
ATOM 2697 N N . LEU B 1 168 ? -6.02 -28.422 -11.406 1 98.69 168 LEU B N 1
ATOM 2698 C CA . LEU B 1 168 ? -7.383 -28.297 -10.898 1 98.69 168 LEU B CA 1
ATOM 2699 C C . LEU B 1 168 ? -8.219 -29.516 -11.289 1 98.69 168 LEU B C 1
ATOM 2701 O O . LEU B 1 168 ? -8.898 -30.109 -10.453 1 98.69 168 LEU B O 1
ATOM 2705 N N . THR B 1 169 ? -8.188 -29.938 -12.531 1 97.94 169 THR B N 1
ATOM 2706 C CA . THR B 1 169 ? -8.938 -31.078 -13.062 1 97.94 169 THR B CA 1
ATOM 2707 C C . THR B 1 169 ? -8.508 -32.375 -12.398 1 97.94 169 THR B C 1
ATOM 2709 O O . THR B 1 169 ? -9.328 -33.281 -12.172 1 97.94 169 THR B O 1
ATOM 2712 N N . ASP B 1 170 ? -7.223 -32.469 -12.094 1 98.31 170 ASP B N 1
ATOM 2713 C CA . ASP B 1 170 ? -6.645 -33.656 -11.492 1 98.31 170 ASP B CA 1
ATOM 2714 C C . ASP B 1 170 ? -6.957 -33.75 -10 1 98.31 170 ASP B C 1
ATOM 2716 O O . ASP B 1 170 ? -6.633 -34.719 -9.344 1 98.31 170 ASP B O 1
ATOM 2720 N N . GLY B 1 171 ? -7.457 -32.688 -9.43 1 98.06 171 GLY B N 1
ATOM 2721 C CA . GLY B 1 171 ? -7.805 -32.688 -8.016 1 98.06 171 GLY B CA 1
ATOM 2722 C C . GLY B 1 171 ? -6.645 -32.312 -7.113 1 98.06 171 GLY B C 1
ATOM 2723 O O . GLY B 1 171 ? -6.707 -32.531 -5.898 1 98.06 171 GLY B O 1
ATOM 2724 N N . ARG B 1 172 ? -5.57 -31.766 -7.738 1 98.75 172 ARG B N 1
ATOM 2725 C CA . ARG B 1 172 ? -4.398 -31.406 -6.945 1 98.75 172 ARG B CA 1
ATOM 2726 C C . ARG B 1 172 ? -4.598 -30.062 -6.246 1 98.75 172 ARG B C 1
ATOM 2728 O O . ARG B 1 172 ? -3.955 -29.781 -5.23 1 98.75 172 ARG B O 1
ATOM 2735 N N . LEU B 1 173 ? -5.449 -29.188 -6.832 1 98.75 173 LEU B N 1
ATOM 2736 C CA . LEU B 1 173 ? -5.809 -27.938 -6.176 1 98.75 173 LEU B CA 1
ATOM 2737 C C . LEU B 1 173 ? -6.992 -28.141 -5.234 1 98.75 173 LEU B C 1
ATOM 2739 O O . LEU B 1 173 ? -7.906 -28.906 -5.535 1 98.75 173 LEU B O 1
ATOM 2743 N N . LYS B 1 174 ? -6.957 -27.469 -4.129 1 98.38 174 LYS B N 1
ATOM 2744 C CA . LYS B 1 174 ? -8 -27.578 -3.117 1 98.38 174 LYS B CA 1
ATOM 2745 C C . LYS B 1 174 ? -8.953 -26.391 -3.172 1 98.38 174 LYS B C 1
ATOM 2747 O O . LYS B 1 174 ? -8.531 -25.266 -3.418 1 98.38 174 LYS B O 1
ATOM 2752 N N . THR B 1 175 ? -10.266 -26.688 -2.998 1 97.69 175 THR B N 1
ATOM 2753 C CA . THR B 1 175 ? -11.32 -25.672 -2.887 1 97.69 175 THR B CA 1
ATOM 2754 C C . THR B 1 175 ? -12.18 -25.922 -1.65 1 97.69 175 THR B C 1
ATOM 2756 O O . THR B 1 175 ? -12.102 -27 -1.045 1 97.69 175 THR B O 1
ATOM 2759 N N . LEU B 1 176 ? -12.922 -24.953 -1.193 1 94.69 176 LEU B N 1
ATOM 2760 C CA . LEU B 1 176 ? -13.836 -25.109 -0.07 1 94.69 176 LEU B CA 1
ATOM 2761 C C . LEU B 1 176 ? -15.289 -25.031 -0.537 1 94.69 176 LEU B C 1
ATOM 2763 O O . LEU B 1 176 ? -16.203 -25.422 0.201 1 94.69 176 LEU B O 1
ATOM 2767 N N . ASN B 1 177 ? -15.594 -24.453 -1.665 1 85.62 177 ASN B N 1
ATOM 2768 C CA . ASN B 1 177 ? -16.938 -24.406 -2.221 1 85.62 177 ASN B CA 1
ATOM 2769 C C . ASN B 1 177 ? -16.984 -24.953 -3.643 1 85.62 177 ASN B C 1
ATOM 2771 O O . ASN B 1 177 ? -15.945 -25.062 -4.301 1 85.62 177 ASN B O 1
#

InterPro domains:
  IPR054246 Domain of unknown function DUF6973 [PF22322] (60-171)

Sequence (354 aa):
MMTWIYQTILIIVILQNVITNILSIPVEPKTSIHRLETRYYFDYSIG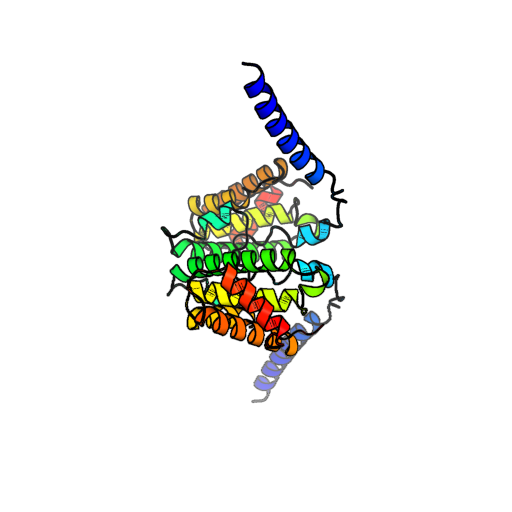GNQAEKDYCISILHLTRALDCDKARDLAEEALAKAKNNFPESTLHNGSGDAYRHCYWSGLLTFEFGVSGAKGFGDRHEDYPKNPSGEKAMDLNNNNVGRTVASQIKKGDKNALSAACKQALTDGRLKTLNMMTWIYQTILIIVILQNVITNILSIPVEPKTSIHRLETRYYFDYSIGGNQAEKDYCISILHLTRALDCDKARDLAEEALAKAKNNFPESTLHNGSGDAYRHCYWSGLLTFEFGVSGAKGFGDRHEDYPKNPSGEKAMDLNNNNVGRTVASQIKKGDKNALSAACKQALTDGRLKTLN

pLDDT: mean 80.21, std 26.84, range [25.64, 98.94]

Radius of gyration: 25.66 Å; Cα contacts (8 Å, |Δi|>4): 430; chains: 2; bounding box: 44×66×112 Å

Nearest PDB structures (foldseek):
  2k5b-assembly1_B  TM=2.492E-01  e=5.271E+00  Homo sapiens
  2w0g-assembly1_A  TM=2.344E-01  e=6.100E+00  Homo sapiens
  2k5b-assembly1_B  TM=2.492E-01  e=6.415E+00  Homo sapiens
  2w0g-assembly1_A  TM=2.672E-01  e=7.081E+00  Homo sapiens

Organism: Rhizophagus irregularis (strain DAOM 181602 / DAOM 197198 / MUCL 43194) (NCBI:txid747089)

Foldseek 3Di:
DPVVVVVVVVVVVVVVVVVPVVPPPPPPPPPVPVVVVVPDPCDPDDDAAPLLVDQLDDPVCVCSVVVSVVLVVLLVVLLVVLPVPDDPVQCPLHDSVLLSLLLSLLLQCLVPNNVRSLSVQVSRLDHPPNDPVRSVLSNQSSNNSNVQSVVDPRPPSVSSSVSSVVCVVVVSHGGDD/DPVVVVVVVVVVVVVVVVVPVVPPPPPPVPVCVVVCVVPDPCPPDDDAAPLLVDQLDDPVCVCSVVVSVVLVVLLVVLLVVLVVPDDPVQCPLHDSVLLSLLLSLLLQCLVPNNVRSLSVQVSRLDHPPNDPVRSVLSNQSSNNSNVQSVVDDRPPSVSSSVSSVVCSVVVSHGGDD

Solvent-accessible surface area (backbone atoms only — not comparable to full-atom values): 18550 Å² total; per-residue (Å²): 130,70,70,67,56,56,58,55,51,51,56,50,52,57,58,51,57,66,55,55,66,72,62,65,63,76,71,63,85,59,82,53,65,68,60,49,65,75,42,70,73,50,41,39,29,61,28,48,45,69,50,36,37,57,57,29,56,34,91,90,42,46,62,31,41,56,51,27,47,50,52,22,52,45,43,50,52,21,48,53,53,24,61,74,73,30,62,77,84,19,55,63,49,6,66,20,28,26,38,23,36,11,40,26,22,18,52,33,21,57,74,52,34,61,67,44,20,48,51,55,52,53,32,71,59,46,45,89,84,57,52,67,70,57,40,53,30,50,52,47,12,26,50,51,12,33,53,55,35,74,75,42,67,79,79,44,59,67,60,42,50,51,49,34,50,48,34,47,74,70,60,71,39,44,61,81,99,126,70,71,67,55,57,59,55,50,51,54,50,52,57,57,49,58,64,55,53,68,71,61,66,62,74,73,64,84,59,87,48,63,68,63,46,64,77,46,72,70,52,43,40,27,62,30,44,46,67,49,38,36,56,58,28,56,34,91,90,43,44,62,31,39,56,52,27,46,50,51,30,53,45,43,51,52,20,47,54,53,22,62,74,73,29,62,76,84,20,54,63,49,6,66,19,27,27,38,24,36,11,39,25,23,18,53,32,22,59,75,51,35,60,69,45,19,48,50,56,52,52,30,68,57,46,46,89,86,55,52,68,70,58,40,52,30,49,53,45,12,26,50,51,13,32,55,54,34,72,75,41,69,80,78,44,59,66,61,43,50,52,51,34,52,48,34,46,76,70,60,71,39,47,62,80,98